Protein AF-A0A6V7JJV3-F1 (afdb_monomer)

Solvent-accessible surface area (backbone atoms only — not comparable to full-atom values): 15605 Å² total; per-residue (Å²): 125,69,69,78,66,56,83,72,64,84,68,74,56,81,55,92,73,53,69,72,36,48,54,50,21,50,53,49,33,50,30,58,77,71,70,52,91,78,89,87,87,74,68,88,92,65,47,62,68,57,30,50,50,38,20,50,52,52,45,50,54,51,50,53,50,52,52,49,53,51,48,52,53,53,47,53,52,45,55,51,51,48,56,48,53,66,71,68,61,84,79,60,62,70,61,50,49,52,54,46,50,55,46,50,52,55,41,47,59,46,51,55,49,52,50,52,54,50,52,50,52,52,52,52,52,55,53,49,53,52,51,50,54,51,51,53,51,54,52,53,52,51,51,53,36,63,73,67,71,51,78,80,78,74,88,70,86,92,81,82,88,88,79,99,82,75,90,72,98,76,71,90,79,74,60,71,84,80,67,67,78,82,71,92,63,91,70,90,67,81,77,73,84,62,82,73,80,77,71,91,80,86,85,89,86,72,98,45,66,68,59,52,53,51,49,52,56,47,42,62,63,34,82,50,45,89,80,56,86,87,78,86,89,77,45,61,91,79,71,47,91,64,87,130

Radius of gyration: 25.4 Å; Cα contacts (8 Å, |Δi|>4): 97; chains: 1; bounding box: 59×57×72 Å

InterPro domains:
  IPR006554 Helicase-like, DEXD box c2 type [SM00488] (9-243)
  IPR010614 RAD3-like helicase, DEAD [PF06733] (205-243)
  IPR014013 Helicase superfamily 1/2, ATP-binding domain, DinG/Rad3-type [PS51193] (7-244)
  IPR027417 P-loop containing nucleoside triphosphate hydrolase [G3DSA:3.40.50.300] (15-97)
  IPR027417 P-loop containing nucleoside triphosphate hydrolase [G3DSA:3.40.50.300] (191-244)
  IPR027417 P-loop containing nucleoside triphosphate hydrolase [SSF52540] (10-63)
  IPR045028 Helicase superfamily 1/2, DinG/Rad3-like [PTHR11472] (7-243)

Nearest PDB structures (foldseek):
  6w6e-assembly1_A  TM=5.221E-01  e=5.573E+00  Mycobacterium tuberculosis

Structure (mmCIF, N/CA/C/O backbone):
data_AF-A0A6V7JJV3-F1
#
_entry.id   AF-A0A6V7JJV3-F1
#
loop_
_atom_site.group_PDB
_atom_site.id
_atom_site.type_symbol
_atom_site.label_atom_id
_atom_site.label_alt_id
_atom_site.label_comp_id
_atom_site.label_asym_id
_atom_site.label_entity_id
_atom_site.label_seq_id
_atom_site.pdbx_PDB_ins_code
_atom_site.Cartn_x
_atom_site.Cartn_y
_atom_site.Cartn_z
_atom_site.occupancy
_atom_site.B_iso_or_equiv
_atom_site.auth_seq_id
_atom_site.auth_comp_id
_atom_site.auth_asym_id
_atom_site.auth_atom_id
_atom_site.pdbx_PDB_model_num
ATOM 1 N N . ASN A 1 1 ? 11.829 15.935 16.646 1.00 36.06 1 ASN A N 1
ATOM 2 C CA . ASN A 1 1 ? 12.957 15.373 15.872 1.00 36.06 1 ASN A CA 1
ATOM 3 C C . ASN A 1 1 ? 12.432 14.402 14.823 1.00 36.06 1 ASN A C 1
ATOM 5 O O . ASN A 1 1 ? 12.411 13.206 15.064 1.00 36.06 1 ASN A O 1
ATOM 9 N N . LEU A 1 2 ? 11.943 14.923 13.692 1.00 37.44 2 LEU A N 1
ATOM 10 C CA . LEU A 1 2 ? 11.516 14.112 12.539 1.00 37.44 2 LEU A CA 1
ATOM 11 C C . LEU A 1 2 ? 12.733 13.625 11.732 1.00 37.44 2 LEU A C 1
ATOM 13 O O . LEU A 1 2 ? 12.766 12.464 11.348 1.00 37.44 2 LEU A O 1
ATOM 17 N N . ASN A 1 3 ? 13.783 14.449 11.626 1.00 40.56 3 ASN A N 1
ATOM 18 C CA . ASN A 1 3 ? 15.014 14.122 10.892 1.00 40.56 3 ASN A CA 1
ATOM 19 C C . ASN A 1 3 ? 15.724 12.851 11.399 1.00 40.56 3 ASN A C 1
ATOM 21 O O . ASN A 1 3 ? 16.209 12.067 10.595 1.00 40.56 3 ASN A O 1
ATOM 25 N N . GLY A 1 4 ? 15.715 12.585 12.711 1.00 41.00 4 GLY A N 1
ATOM 26 C CA . GLY A 1 4 ? 16.360 11.391 13.283 1.00 41.00 4 GLY A CA 1
ATOM 27 C C . GLY A 1 4 ? 15.612 10.069 13.053 1.00 41.00 4 GLY A C 1
ATOM 28 O O . GLY A 1 4 ? 16.206 9.012 13.206 1.00 41.00 4 GLY A O 1
ATOM 29 N N . LYS A 1 5 ? 14.324 10.101 12.673 1.00 49.00 5 LYS A N 1
ATOM 30 C CA . LYS A 1 5 ? 13.571 8.902 12.244 1.00 49.00 5 LYS A CA 1
ATOM 31 C C . LYS A 1 5 ? 13.722 8.615 10.743 1.00 49.00 5 LYS A C 1
ATOM 33 O O . LYS A 1 5 ? 13.254 7.581 10.280 1.00 49.00 5 LYS A O 1
ATOM 38 N N . MET A 1 6 ? 14.307 9.544 9.986 1.00 51.88 6 MET A N 1
ATOM 39 C CA . MET A 1 6 ? 14.348 9.508 8.522 1.00 51.88 6 MET A CA 1
ATOM 40 C C . MET A 1 6 ? 15.658 8.950 7.965 1.00 51.88 6 MET A C 1
ATOM 42 O O . MET A 1 6 ? 15.632 8.338 6.902 1.00 51.88 6 MET A O 1
ATOM 46 N N . GLU A 1 7 ? 16.777 9.125 8.675 1.00 51.56 7 GLU A N 1
ATOM 47 C CA . GLU A 1 7 ? 18.085 8.576 8.273 1.00 51.56 7 GLU A CA 1
ATOM 48 C C . GLU A 1 7 ? 18.144 7.039 8.337 1.00 51.56 7 GLU A C 1
ATOM 50 O O . GLU A 1 7 ? 19.006 6.437 7.702 1.00 51.56 7 GLU A O 1
ATOM 55 N N . ASP A 1 8 ? 17.193 6.407 9.033 1.00 60.53 8 ASP A N 1
ATOM 56 C CA . ASP A 1 8 ? 17.147 4.956 9.261 1.00 60.53 8 ASP A CA 1
ATOM 57 C C . ASP A 1 8 ? 15.872 4.305 8.687 1.00 60.53 8 ASP A C 1
ATOM 59 O O . ASP A 1 8 ? 15.393 3.279 9.171 1.00 60.53 8 ASP A O 1
ATOM 63 N N . MET A 1 9 ? 15.262 4.920 7.662 1.00 72.56 9 MET A N 1
ATOM 64 C CA . MET A 1 9 ? 14.173 4.264 6.936 1.00 72.56 9 MET A CA 1
ATOM 65 C C . MET A 1 9 ? 14.714 3.078 6.141 1.00 72.56 9 MET A C 1
ATOM 67 O O . MET A 1 9 ? 15.436 3.241 5.155 1.00 72.56 9 MET A O 1
ATOM 71 N N . ASP A 1 10 ? 14.322 1.879 6.564 1.00 86.56 10 ASP A N 1
ATOM 72 C CA . ASP A 1 10 ? 14.641 0.660 5.840 1.00 86.56 10 ASP A CA 1
ATOM 73 C C . ASP A 1 10 ? 13.719 0.497 4.626 1.00 86.56 10 ASP A C 1
ATOM 75 O O . ASP A 1 10 ? 12.486 0.438 4.729 1.00 86.56 10 ASP A O 1
ATOM 79 N N . PHE A 1 11 ? 14.343 0.422 3.456 1.00 91.12 11 PHE A N 1
ATOM 80 C CA . PHE A 1 11 ? 13.684 0.131 2.196 1.00 91.12 11 PHE A CA 1
ATOM 81 C C . PHE A 1 11 ? 14.084 -1.281 1.782 1.00 91.12 11 PHE A C 1
ATOM 83 O O . PHE A 1 11 ? 15.205 -1.461 1.298 1.00 91.12 11 PHE A O 1
ATOM 90 N N . PRO A 1 12 ? 13.178 -2.274 1.898 1.00 92.19 12 PRO A N 1
ATOM 91 C CA . PRO A 1 12 ? 13.383 -3.575 1.287 1.00 92.19 12 PRO A CA 1
ATOM 92 C C . PRO A 1 12 ? 13.813 -3.412 -0.169 1.00 92.19 12 PRO A C 1
ATOM 94 O O . PRO A 1 12 ? 13.085 -2.844 -0.987 1.00 92.19 12 PRO A O 1
ATOM 97 N N . PHE A 1 13 ? 15.009 -3.899 -0.476 1.00 92.50 13 PHE A N 1
ATOM 98 C CA . PHE A 1 13 ? 15.649 -3.756 -1.776 1.00 92.50 13 PHE A CA 1
ATOM 99 C C . PHE A 1 13 ? 16.234 -5.113 -2.199 1.00 92.50 13 PHE A C 1
ATOM 101 O O . PHE A 1 13 ? 16.647 -5.879 -1.327 1.00 92.50 13 PHE A O 1
ATOM 108 N N . PRO A 1 14 ? 16.283 -5.461 -3.502 1.00 90.56 14 PRO A N 1
ATOM 109 C CA . PRO A 1 14 ? 16.785 -6.773 -3.943 1.00 90.56 14 PRO A CA 1
ATOM 110 C C . PRO A 1 14 ? 18.247 -7.066 -3.572 1.00 90.56 14 PRO A C 1
ATOM 112 O O . PRO A 1 14 ? 18.678 -8.215 -3.589 1.00 90.56 14 PRO A O 1
ATOM 115 N N . PHE A 1 15 ? 19.022 -6.025 -3.286 1.00 88.88 15 PHE A N 1
ATOM 116 C CA . PHE A 1 15 ? 20.432 -6.065 -2.911 1.00 88.88 15 PHE A CA 1
ATOM 117 C C . PHE A 1 15 ? 20.736 -4.885 -1.976 1.00 88.88 15 PHE A C 1
ATOM 119 O O . PHE A 1 15 ? 19.893 -4.002 -1.842 1.00 88.88 15 PHE A O 1
ATOM 126 N N . PRO A 1 16 ? 21.909 -4.821 -1.324 1.00 89.81 16 PRO A N 1
ATOM 127 C CA . PRO A 1 16 ? 22.266 -3.666 -0.504 1.00 89.81 16 PRO A CA 1
ATOM 128 C C . PRO A 1 16 ? 22.226 -2.369 -1.335 1.00 89.81 16 PRO A C 1
ATOM 130 O O . PRO A 1 16 ? 23.005 -2.244 -2.284 1.00 89.81 16 PRO A O 1
ATOM 133 N N . PRO A 1 17 ? 21.322 -1.416 -1.034 1.00 91.69 17 PRO A N 1
ATOM 134 C CA . PRO A 1 17 ? 21.156 -0.231 -1.866 1.00 91.69 17 PRO A CA 1
ATOM 135 C C . PRO A 1 17 ? 22.316 0.745 -1.663 1.00 91.69 17 PRO A C 1
ATOM 137 O O . PRO A 1 17 ? 22.787 0.955 -0.539 1.00 91.69 17 PRO A O 1
ATOM 140 N N . TYR A 1 18 ? 22.746 1.383 -2.751 1.00 92.38 18 TYR A N 1
ATOM 141 C CA . TYR A 1 18 ? 23.737 2.458 -2.698 1.00 92.38 18 TYR A CA 1
ATOM 142 C C . TYR A 1 18 ? 23.181 3.676 -1.952 1.00 92.38 18 TYR A C 1
ATOM 144 O O . TYR A 1 18 ? 21.971 3.899 -1.926 1.00 92.38 18 TYR A O 1
ATOM 152 N N . THR A 1 19 ? 24.062 4.516 -1.408 1.00 91.44 19 THR A N 1
ATOM 153 C CA . THR A 1 19 ? 23.672 5.748 -0.698 1.00 91.44 19 THR A CA 1
ATOM 154 C C . THR A 1 19 ? 22.762 6.632 -1.547 1.00 91.44 19 THR A C 1
ATOM 156 O O . THR A 1 19 ? 21.659 6.942 -1.122 1.00 91.44 19 THR A O 1
ATOM 159 N N . ILE A 1 20 ? 23.131 6.882 -2.808 1.00 92.00 20 ILE A N 1
ATOM 160 C CA . ILE A 1 20 ? 22.307 7.671 -3.737 1.00 92.00 20 ILE A CA 1
ATOM 161 C C . ILE A 1 20 ? 20.905 7.081 -3.967 1.00 92.00 20 ILE A C 1
ATOM 163 O O . ILE A 1 20 ? 19.946 7.817 -4.183 1.00 92.00 20 ILE A O 1
ATOM 167 N N . GLN A 1 21 ? 20.762 5.752 -3.909 1.00 93.56 21 GLN A N 1
ATOM 168 C CA . GLN A 1 21 ? 19.463 5.091 -4.035 1.00 93.56 21 GLN A CA 1
ATOM 169 C C . GLN A 1 21 ? 18.638 5.267 -2.764 1.00 93.56 21 GLN A C 1
ATOM 171 O O . GLN A 1 21 ? 17.437 5.508 -2.867 1.00 93.56 21 GLN A O 1
ATOM 176 N N . LYS A 1 22 ? 19.266 5.168 -1.585 1.00 93.50 22 LYS A N 1
ATOM 177 C CA . LYS A 1 22 ? 18.613 5.450 -0.300 1.00 93.50 22 LYS A CA 1
ATOM 178 C C . LYS A 1 22 ? 18.133 6.896 -0.246 1.00 93.50 22 LYS A C 1
ATOM 180 O O . LYS A 1 22 ? 16.957 7.115 0.007 1.00 93.50 22 LYS A O 1
ATOM 185 N N . ASP A 1 23 ? 18.991 7.851 -0.595 1.00 93.00 23 ASP A N 1
ATOM 186 C CA . ASP A 1 23 ? 18.653 9.278 -0.614 1.00 93.00 23 ASP A CA 1
ATOM 187 C C . ASP A 1 23 ? 17.466 9.553 -1.546 1.00 93.00 23 ASP A C 1
ATOM 189 O O . ASP A 1 23 ? 16.508 10.229 -1.170 1.00 93.00 23 ASP A O 1
ATOM 193 N N . PHE A 1 24 ? 17.485 8.956 -2.744 1.00 94.75 24 PHE A N 1
ATOM 194 C CA . PHE A 1 24 ? 16.383 9.052 -3.698 1.00 94.75 24 PHE A CA 1
ATOM 195 C C . PHE A 1 24 ? 15.080 8.471 -3.132 1.00 94.75 24 PHE A C 1
ATOM 197 O O . PHE A 1 24 ? 14.031 9.107 -3.228 1.00 94.75 24 PHE A O 1
ATOM 204 N N . MET A 1 25 ? 15.126 7.265 -2.554 1.00 95.69 25 MET A N 1
ATOM 205 C CA . MET A 1 25 ? 13.949 6.599 -1.984 1.00 95.69 25 MET A CA 1
ATOM 206 C C . MET A 1 25 ? 13.373 7.375 -0.801 1.00 95.69 25 MET A C 1
ATOM 208 O O . MET A 1 25 ? 12.159 7.556 -0.738 1.00 95.69 25 MET A O 1
ATOM 212 N N . THR A 1 26 ? 14.225 7.885 0.087 1.00 95.25 26 THR A N 1
ATOM 213 C CA . THR A 1 26 ? 13.827 8.711 1.229 1.00 95.25 26 THR A CA 1
ATOM 214 C C . THR A 1 26 ? 13.171 10.008 0.767 1.00 95.25 26 THR A C 1
ATOM 216 O O . THR A 1 26 ? 12.075 10.332 1.223 1.00 95.25 26 THR A O 1
ATOM 219 N N . ALA A 1 27 ? 13.77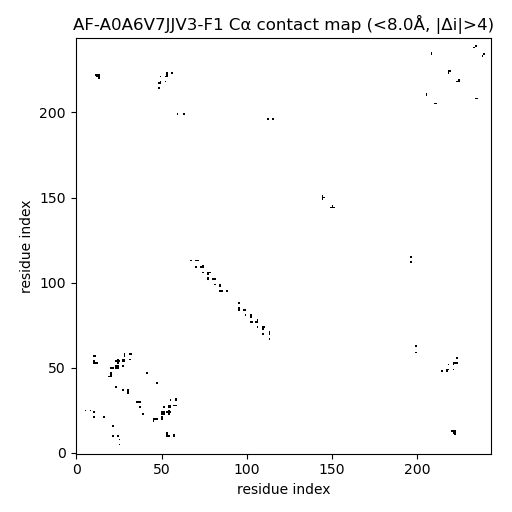8 10.721 -0.186 1.00 95.19 27 ALA A N 1
ATOM 220 C CA . ALA A 1 27 ? 13.209 11.954 -0.728 1.00 95.19 27 ALA A CA 1
ATOM 221 C C . ALA A 1 27 ? 11.869 11.707 -1.446 1.00 95.19 27 ALA A C 1
ATOM 223 O O . ALA A 1 27 ? 10.925 12.485 -1.296 1.00 95.19 27 ALA A O 1
ATOM 224 N N . LEU A 1 28 ? 11.758 10.603 -2.195 1.00 96.38 28 LEU A N 1
ATOM 225 C CA . LEU A 1 28 ? 10.511 10.192 -2.838 1.00 96.38 28 LEU A CA 1
ATOM 226 C C . LEU A 1 28 ? 9.422 9.883 -1.807 1.00 96.38 28 LEU A C 1
ATOM 228 O O . LEU A 1 28 ? 8.316 10.406 -1.918 1.00 96.38 28 LEU A O 1
ATOM 232 N N . TYR A 1 29 ? 9.740 9.069 -0.799 1.00 96.50 29 TYR A N 1
ATOM 233 C CA . TYR A 1 29 ? 8.815 8.709 0.273 1.00 96.50 29 TYR A CA 1
ATOM 234 C C . TYR A 1 29 ? 8.277 9.967 0.969 1.00 96.50 29 TYR A C 1
ATOM 236 O O . TYR A 1 29 ? 7.069 10.111 1.133 1.00 96.50 29 TYR A O 1
ATOM 244 N N . GLN A 1 30 ? 9.158 10.901 1.334 1.00 95.31 30 GLN A N 1
ATOM 245 C CA . GLN A 1 30 ? 8.783 12.161 1.985 1.00 95.31 30 GLN A CA 1
ATOM 246 C C . GLN A 1 30 ? 7.852 13.003 1.121 1.00 95.31 30 GLN A C 1
ATOM 248 O O . GLN A 1 30 ? 6.831 13.493 1.594 1.00 95.31 30 GLN A O 1
ATOM 253 N N . CYS A 1 31 ? 8.186 13.145 -0.160 1.00 96.88 31 CYS A N 1
ATOM 254 C CA . CYS A 1 31 ? 7.374 13.903 -1.098 1.00 96.88 31 CYS A CA 1
ATOM 255 C C . CYS A 1 31 ? 5.943 13.347 -1.191 1.00 96.88 31 CYS A C 1
ATOM 257 O O . CYS A 1 31 ? 4.983 14.122 -1.194 1.00 96.88 31 CYS A O 1
ATOM 259 N N . LEU A 1 32 ? 5.801 12.017 -1.209 1.00 95.81 32 LEU A N 1
ATOM 260 C CA . LEU A 1 32 ? 4.506 11.337 -1.211 1.00 95.81 32 LEU A CA 1
ATOM 261 C C . LEU A 1 32 ? 3.752 11.526 0.114 1.00 95.81 32 LEU A C 1
ATOM 263 O O . LEU A 1 32 ? 2.566 11.856 0.097 1.00 95.81 32 LEU A O 1
ATOM 267 N N . ASP A 1 33 ? 4.436 11.370 1.249 1.00 95.00 33 ASP A N 1
ATOM 268 C CA . ASP A 1 33 ? 3.847 11.497 2.590 1.00 95.00 33 ASP A CA 1
ATOM 269 C C . ASP A 1 33 ? 3.319 12.914 2.850 1.00 95.00 33 ASP A C 1
ATOM 271 O O . ASP A 1 33 ? 2.215 13.103 3.361 1.00 95.00 33 ASP A O 1
ATOM 275 N N . GLU A 1 34 ? 4.059 13.919 2.386 1.00 95.88 34 GLU A N 1
ATOM 276 C CA . GLU A 1 34 ? 3.684 15.330 2.468 1.00 95.88 34 GLU A CA 1
ATOM 277 C C . GLU A 1 34 ? 2.696 15.767 1.374 1.00 95.88 34 GLU A C 1
ATOM 279 O O . GLU A 1 34 ? 2.284 16.928 1.349 1.00 95.88 34 GLU A O 1
ATOM 284 N N . ARG A 1 35 ? 2.305 14.860 0.467 1.00 95.06 35 ARG A N 1
ATOM 285 C CA . ARG A 1 35 ? 1.398 15.120 -0.667 1.00 95.06 35 ARG A CA 1
ATOM 286 C C . ARG A 1 35 ? 1.871 16.267 -1.570 1.00 95.06 35 ARG A C 1
ATOM 288 O O . ARG A 1 35 ? 1.070 17.087 -2.022 1.00 95.06 35 ARG A O 1
ATOM 295 N N . LYS A 1 36 ? 3.177 16.337 -1.831 1.00 95.31 36 LYS A N 1
ATOM 296 C CA . LYS A 1 36 ? 3.809 17.373 -2.662 1.00 95.31 36 LYS A CA 1
ATOM 297 C C . LYS A 1 36 ? 4.047 16.895 -4.095 1.00 95.31 36 LYS A C 1
ATOM 299 O O . LYS A 1 36 ? 4.022 15.705 -4.395 1.00 95.31 36 LYS A O 1
ATOM 304 N N . LEU A 1 37 ? 4.321 17.851 -4.983 1.00 96.12 37 LEU A N 1
ATOM 305 C CA . LEU A 1 37 ? 4.872 17.573 -6.308 1.00 96.12 37 LEU A CA 1
ATOM 306 C C . LEU A 1 37 ? 6.399 17.483 -6.211 1.00 96.12 37 LEU A C 1
ATOM 308 O O . LEU A 1 37 ? 7.039 18.420 -5.736 1.00 96.12 37 LEU A O 1
ATOM 312 N N . GLY A 1 38 ? 6.974 16.379 -6.686 1.00 94.81 38 GLY A N 1
ATOM 313 C CA . GLY A 1 38 ? 8.418 16.155 -6.690 1.00 94.81 38 GLY A CA 1
ATOM 314 C C . GLY A 1 38 ? 8.971 15.990 -8.101 1.00 94.81 38 GLY A C 1
ATOM 315 O O . GLY A 1 38 ? 8.416 15.249 -8.913 1.00 94.81 38 GLY A O 1
ATOM 316 N N . ILE A 1 39 ? 10.086 16.663 -8.385 1.00 96.06 39 ILE A N 1
ATOM 317 C CA . ILE A 1 39 ? 10.864 16.488 -9.615 1.00 96.06 39 ILE A CA 1
ATOM 318 C C . ILE A 1 39 ? 12.189 15.845 -9.220 1.00 96.06 39 ILE A C 1
ATOM 320 O O . ILE A 1 39 ? 12.977 16.445 -8.495 1.00 96.06 39 ILE A O 1
ATOM 324 N N . PHE A 1 40 ? 12.419 14.620 -9.692 1.00 94.00 40 PHE A N 1
ATOM 325 C CA . PHE A 1 40 ? 13.575 13.820 -9.297 1.00 94.00 40 PHE A CA 1
ATOM 326 C C . PHE A 1 40 ? 14.503 13.546 -10.481 1.00 94.00 40 PHE A C 1
ATOM 328 O O . PHE A 1 40 ? 14.125 12.892 -11.465 1.00 94.00 40 PHE A O 1
ATOM 335 N N . GLU A 1 41 ? 15.747 13.995 -10.346 1.00 92.31 41 GLU A N 1
ATOM 336 C CA . GLU A 1 41 ? 16.842 13.684 -11.256 1.00 92.31 41 GLU A CA 1
ATOM 337 C C . GLU A 1 41 ? 17.768 12.634 -10.634 1.00 92.31 41 GLU A C 1
ATOM 339 O O . GLU A 1 41 ? 18.033 12.640 -9.435 1.00 92.31 41 GLU A O 1
ATOM 344 N N . SER A 1 42 ? 18.253 11.707 -11.456 1.00 90.06 42 SER A N 1
ATOM 345 C CA . SER A 1 42 ? 19.257 10.723 -11.055 1.00 90.06 42 SER A CA 1
ATOM 346 C C . SER A 1 42 ? 20.148 10.406 -12.259 1.00 90.06 42 SER A C 1
ATOM 348 O O . SER A 1 42 ? 19.593 10.187 -13.346 1.00 90.06 42 SER A O 1
ATOM 350 N N . PRO A 1 43 ? 21.478 10.297 -12.098 1.00 91.00 43 PRO A N 1
ATOM 351 C CA . PRO A 1 43 ? 22.370 9.905 -13.184 1.00 91.00 43 PRO A CA 1
ATOM 352 C C . PRO A 1 43 ? 21.976 8.558 -13.801 1.00 91.00 43 PRO A C 1
ATOM 354 O O . PRO A 1 43 ? 21.455 7.664 -13.123 1.00 91.00 43 PRO A O 1
ATOM 357 N N . THR A 1 44 ? 22.237 8.383 -15.094 1.00 86.25 44 THR A N 1
ATOM 358 C CA . THR A 1 44 ? 21.975 7.114 -15.785 1.00 86.25 44 THR A CA 1
ATOM 359 C C . THR A 1 44 ? 22.781 5.974 -15.164 1.00 86.25 44 THR A C 1
ATOM 361 O O . THR A 1 44 ? 23.932 6.160 -14.787 1.00 86.25 44 THR A O 1
ATOM 364 N N . GLY A 1 45 ? 22.184 4.783 -15.070 1.00 82.06 45 GLY A N 1
ATOM 365 C CA . GLY A 1 45 ? 22.850 3.595 -14.518 1.00 82.06 45 GLY A CA 1
ATOM 366 C C . GLY A 1 45 ? 22.786 3.457 -12.991 1.00 82.06 45 GLY A C 1
ATOM 367 O O . GLY A 1 45 ? 23.188 2.428 -12.467 1.00 82.06 45 GLY A O 1
ATOM 368 N N . THR A 1 46 ? 22.206 4.420 -12.268 1.00 84.06 46 THR A N 1
ATOM 369 C CA . THR A 1 46 ? 22.085 4.379 -10.791 1.00 84.06 46 THR A CA 1
ATOM 370 C C . THR A 1 46 ? 20.891 3.564 -10.275 1.00 84.06 46 THR A C 1
ATOM 372 O O . THR A 1 46 ? 20.602 3.554 -9.081 1.00 84.06 46 THR A O 1
ATOM 375 N N . GLY A 1 47 ? 20.175 2.856 -11.154 1.00 87.56 47 GLY A N 1
ATOM 376 C CA . GLY A 1 47 ? 19.012 2.055 -10.761 1.00 87.56 47 GLY A CA 1
ATOM 377 C C . GLY A 1 47 ? 17.742 2.868 -10.482 1.00 87.56 47 GLY A C 1
ATOM 378 O O . GLY A 1 47 ? 16.892 2.396 -9.733 1.00 87.56 47 GLY A O 1
ATOM 379 N N . LYS A 1 48 ? 17.581 4.045 -11.115 1.00 91.88 48 LYS A N 1
ATOM 380 C CA . LYS A 1 48 ? 16.404 4.937 -10.997 1.00 91.88 48 LYS A CA 1
ATOM 381 C C . LYS A 1 48 ? 15.075 4.185 -10.905 1.00 91.88 48 LYS A C 1
ATOM 383 O O . LYS A 1 48 ? 14.282 4.438 -10.008 1.00 91.88 48 LYS A O 1
ATOM 388 N N . THR A 1 49 ? 14.834 3.257 -11.831 1.00 93.44 49 THR A N 1
ATOM 389 C CA . THR A 1 49 ? 13.590 2.480 -11.890 1.00 93.44 49 THR A CA 1
ATOM 390 C C . THR A 1 49 ? 13.353 1.671 -10.619 1.00 93.44 49 THR A C 1
ATOM 392 O O . THR A 1 49 ? 12.276 1.761 -10.037 1.00 93.44 49 THR A O 1
ATOM 395 N N . MET A 1 50 ? 14.358 0.922 -10.160 1.00 94.38 50 MET A N 1
ATOM 396 C CA . MET A 1 50 ? 14.243 0.102 -8.955 1.00 94.38 50 MET A CA 1
ATOM 397 C C . MET A 1 50 ? 14.080 0.971 -7.701 1.00 94.38 50 MET A C 1
ATOM 399 O O . MET A 1 50 ? 13.265 0.646 -6.842 1.00 94.38 50 MET A O 1
ATOM 403 N N . SER A 1 51 ? 14.777 2.109 -7.622 1.00 95.31 51 SER A N 1
ATOM 404 C CA . SER A 1 51 ? 14.601 3.082 -6.535 1.00 95.31 51 SER A CA 1
ATOM 405 C C . SER A 1 51 ? 13.196 3.687 -6.516 1.00 95.31 51 SER A C 1
ATOM 407 O O . SER A 1 51 ? 12.594 3.775 -5.451 1.00 95.31 51 SER A O 1
ATOM 409 N N . ILE A 1 52 ? 12.629 4.043 -7.674 1.00 94.88 52 ILE A N 1
ATOM 410 C CA . ILE A 1 52 ? 11.235 4.508 -7.761 1.00 94.88 52 ILE A CA 1
ATOM 411 C C . ILE A 1 52 ? 10.281 3.420 -7.267 1.00 94.88 52 ILE A C 1
ATOM 413 O O . ILE A 1 52 ? 9.416 3.711 -6.447 1.00 94.88 52 ILE A O 1
ATOM 417 N N . ILE A 1 53 ? 10.445 2.176 -7.733 1.00 95.56 53 ILE A N 1
ATOM 418 C CA . ILE A 1 53 ? 9.597 1.046 -7.329 1.00 95.56 53 ILE A CA 1
ATOM 419 C C . ILE A 1 53 ? 9.666 0.844 -5.816 1.00 95.56 53 ILE A C 1
ATOM 421 O O . ILE A 1 53 ? 8.634 0.855 -5.153 1.00 95.56 53 ILE A O 1
ATOM 425 N N . CYS A 1 54 ? 10.865 0.687 -5.259 1.00 95.75 54 CYS A N 1
ATOM 426 C CA . CYS A 1 54 ? 11.023 0.367 -3.844 1.00 95.75 54 CYS A CA 1
ATOM 427 C C . CYS A 1 54 ? 10.573 1.524 -2.943 1.00 95.75 54 CYS A C 1
ATOM 429 O O . CYS A 1 54 ? 9.865 1.285 -1.969 1.00 95.75 54 CYS A O 1
ATOM 431 N N . GLY A 1 55 ? 10.911 2.771 -3.291 1.00 95.56 55 GLY A N 1
ATOM 432 C CA . GLY A 1 55 ? 10.494 3.949 -2.527 1.00 95.56 55 GLY A CA 1
ATOM 433 C C . GLY A 1 55 ? 8.979 4.167 -2.559 1.00 95.56 55 GLY A C 1
ATOM 434 O O . GLY A 1 55 ? 8.354 4.321 -1.510 1.00 95.56 55 GLY A O 1
ATOM 435 N N . ALA A 1 56 ? 8.368 4.116 -3.748 1.00 96.19 56 ALA A N 1
ATOM 436 C CA . ALA A 1 56 ? 6.928 4.312 -3.898 1.00 96.19 56 ALA A CA 1
ATOM 437 C C . ALA A 1 56 ? 6.128 3.175 -3.249 1.00 96.19 56 ALA A C 1
ATOM 439 O O . ALA A 1 56 ? 5.189 3.437 -2.502 1.00 96.19 56 ALA A O 1
ATOM 440 N N . LEU A 1 57 ? 6.493 1.912 -3.491 1.00 95.88 57 LEU A N 1
ATOM 441 C CA . LEU A 1 57 ? 5.739 0.780 -2.950 1.00 95.88 57 LEU A CA 1
ATOM 442 C C . LEU A 1 57 ? 5.899 0.629 -1.440 1.00 95.88 57 LEU A C 1
ATOM 444 O O . LEU A 1 57 ? 4.927 0.265 -0.781 1.00 95.88 57 LEU A O 1
ATOM 448 N N . LYS A 1 58 ? 7.065 0.969 -0.875 1.00 95.69 58 LYS A N 1
ATOM 449 C CA . LYS A 1 58 ? 7.213 1.080 0.581 1.00 95.69 58 LYS A CA 1
ATOM 450 C C . LYS A 1 58 ? 6.212 2.080 1.148 1.00 95.69 58 LYS A C 1
ATOM 452 O O . LYS A 1 58 ? 5.478 1.738 2.069 1.00 95.69 58 LYS A O 1
ATOM 457 N N . TRP A 1 59 ? 6.146 3.277 0.559 1.00 96.44 59 TRP A N 1
ATOM 458 C CA . TRP A 1 59 ? 5.191 4.299 0.977 1.00 96.44 59 TRP A CA 1
ATOM 459 C C . TRP A 1 59 ? 3.744 3.827 0.851 1.00 96.44 59 TRP A C 1
ATOM 461 O O . TRP A 1 59 ? 2.970 4.017 1.782 1.00 96.44 59 TRP A O 1
ATOM 471 N N . LEU A 1 60 ? 3.378 3.172 -0.254 1.00 95.19 60 LEU A N 1
ATOM 472 C CA . LEU A 1 60 ? 2.013 2.681 -0.455 1.00 95.19 60 LEU A CA 1
ATOM 473 C C . LEU A 1 60 ? 1.596 1.700 0.639 1.00 95.19 60 LEU A C 1
ATOM 475 O O . LEU A 1 60 ? 0.535 1.872 1.227 1.00 95.19 60 LEU A O 1
ATOM 479 N N . LEU A 1 61 ? 2.436 0.705 0.930 1.00 93.44 61 LEU A N 1
ATOM 480 C CA . LEU A 1 61 ? 2.133 -0.305 1.943 1.00 93.44 61 LEU A CA 1
ATOM 481 C C . LEU A 1 61 ? 2.059 0.302 3.348 1.00 93.44 61 LEU A C 1
ATOM 483 O O . LEU A 1 61 ? 1.152 -0.023 4.112 1.00 93.44 61 LEU A O 1
ATOM 487 N N . ASP A 1 62 ? 2.973 1.217 3.675 1.00 94.62 62 ASP A N 1
ATOM 488 C CA . ASP A 1 62 ? 2.937 1.937 4.948 1.00 94.62 62 ASP A CA 1
ATOM 489 C C . ASP A 1 62 ? 1.684 2.804 5.067 1.00 94.62 62 ASP A C 1
ATOM 491 O O . ASP A 1 62 ? 1.065 2.873 6.128 1.00 94.62 62 ASP A O 1
ATOM 495 N N . HIS A 1 63 ? 1.308 3.482 3.983 1.00 93.75 63 HIS A N 1
ATOM 496 C CA . HIS A 1 63 ? 0.137 4.340 3.939 1.00 93.75 63 HIS A CA 1
ATOM 497 C C . HIS A 1 63 ? -1.159 3.531 4.076 1.00 93.75 63 HIS A C 1
ATOM 499 O O . HIS A 1 63 ? -2.045 3.936 4.828 1.00 93.75 63 HIS A O 1
ATOM 505 N N . GLU A 1 64 ? -1.252 2.369 3.426 1.00 91.88 64 GLU A N 1
ATOM 506 C CA . GLU A 1 64 ? -2.373 1.439 3.582 1.00 91.88 64 GLU A CA 1
ATOM 507 C C . GLU A 1 64 ? -2.471 0.904 5.021 1.00 91.88 64 GLU A C 1
ATOM 509 O O . GLU A 1 64 ? -3.560 0.939 5.598 1.00 91.88 64 GLU A O 1
ATOM 514 N N . SER A 1 65 ? -1.350 0.493 5.634 1.00 92.56 65 SER A N 1
ATOM 515 C CA . SER A 1 65 ? -1.325 0.031 7.035 1.00 92.56 65 SER A CA 1
ATOM 516 C C . SER A 1 65 ? -1.786 1.126 7.994 1.00 92.56 65 SER A C 1
ATOM 518 O O . SER A 1 65 ? -2.742 0.935 8.741 1.00 92.56 65 SER A O 1
ATOM 520 N N . LYS A 1 66 ? -1.189 2.321 7.902 1.00 92.69 66 LYS A N 1
ATOM 521 C CA . LYS A 1 66 ? -1.553 3.474 8.742 1.00 92.69 66 LYS A CA 1
ATOM 522 C C . LYS A 1 66 ? -3.009 3.882 8.556 1.00 92.69 66 LYS A C 1
ATOM 524 O O . LYS A 1 66 ? -3.678 4.238 9.524 1.00 92.69 66 LYS A O 1
ATOM 529 N N . SER A 1 67 ? -3.512 3.852 7.321 1.00 92.06 67 SER A N 1
ATOM 530 C CA . SER A 1 67 ? -4.913 4.170 7.041 1.00 92.06 67 SER A CA 1
ATOM 531 C C . SER A 1 67 ? -5.849 3.164 7.705 1.00 92.06 67 SER A C 1
ATOM 533 O O . SER A 1 67 ? -6.871 3.574 8.250 1.00 92.06 67 SER A O 1
ATOM 535 N N . LYS A 1 68 ? -5.513 1.869 7.676 1.00 92.19 68 LYS A N 1
ATOM 536 C CA . LYS A 1 68 ? -6.283 0.825 8.357 1.00 92.19 68 LYS A CA 1
ATOM 537 C C . LYS A 1 68 ? -6.255 1.016 9.876 1.00 92.19 68 LYS A C 1
ATOM 539 O O . LYS A 1 68 ? -7.317 1.096 10.482 1.00 92.19 68 LYS A O 1
ATOM 544 N N . GLU A 1 69 ? -5.074 1.190 10.462 1.00 95.06 69 GLU A N 1
ATOM 545 C CA . GLU A 1 69 ? -4.898 1.431 11.904 1.00 95.06 69 GLU A CA 1
ATOM 546 C C . GLU A 1 69 ? -5.670 2.674 12.377 1.00 95.06 69 GLU A C 1
ATOM 548 O O . GLU A 1 69 ? -6.305 2.664 13.427 1.00 95.06 69 GLU A O 1
ATOM 553 N N . THR A 1 70 ? -5.682 3.743 11.574 1.00 94.62 70 THR A N 1
ATOM 554 C CA . THR A 1 70 ? -6.442 4.967 11.879 1.00 94.62 70 THR A CA 1
ATOM 555 C C . THR A 1 70 ? -7.952 4.712 11.891 1.00 94.62 70 THR A C 1
ATOM 557 O O . THR A 1 70 ? -8.660 5.245 12.746 1.00 94.62 70 THR A O 1
ATOM 560 N N . LEU A 1 71 ? -8.461 3.901 10.956 1.00 94.06 71 LEU A N 1
ATOM 561 C CA . LEU A 1 71 ? -9.875 3.519 10.920 1.00 94.06 71 LEU A CA 1
ATOM 562 C C . LEU A 1 71 ? -10.251 2.650 12.126 1.00 94.06 71 LEU A C 1
ATOM 564 O O . LEU A 1 71 ? -11.290 2.891 12.731 1.00 94.06 71 LEU A O 1
ATOM 568 N N . GLU A 1 72 ? -9.404 1.691 12.501 1.00 95.06 72 GLU A N 1
ATOM 569 C CA . GLU A 1 72 ? -9.601 0.843 13.686 1.00 95.06 72 GLU A CA 1
ATOM 570 C C . GLU A 1 72 ? -9.585 1.667 14.982 1.00 95.06 72 GLU A C 1
ATOM 572 O O . GLU A 1 72 ? -10.475 1.522 15.819 1.00 95.06 72 GLU A O 1
ATOM 577 N N . ALA A 1 73 ? -8.640 2.600 15.123 1.00 96.75 73 ALA A N 1
ATOM 578 C CA . ALA A 1 73 ? -8.582 3.501 16.271 1.00 96.75 73 ALA A CA 1
ATOM 579 C C . ALA A 1 73 ? -9.830 4.392 16.365 1.00 96.75 73 ALA A C 1
ATOM 581 O O . ALA A 1 73 ? -10.401 4.558 17.443 1.00 96.75 73 ALA A O 1
ATOM 582 N N . ARG A 1 74 ? -10.297 4.932 15.232 1.00 95.75 74 ARG A N 1
ATOM 583 C CA . ARG A 1 74 ? -11.521 5.739 15.193 1.00 95.75 74 ARG A CA 1
ATOM 584 C C . ARG A 1 74 ? -12.768 4.904 15.488 1.00 95.75 74 ARG A C 1
ATOM 586 O O . ARG A 1 74 ? -13.688 5.411 16.123 1.00 95.75 74 ARG A O 1
ATOM 593 N N . LEU A 1 75 ? -12.812 3.645 15.052 1.00 95.88 75 LEU A N 1
ATOM 594 C CA . LEU A 1 75 ? -13.890 2.721 15.400 1.00 95.88 75 LEU A CA 1
ATOM 595 C C . LEU A 1 75 ? -13.959 2.521 16.917 1.00 95.88 75 LEU A C 1
ATOM 597 O O . LEU A 1 75 ? -15.032 2.685 17.493 1.00 95.88 75 LEU A O 1
ATOM 601 N N . GLN A 1 76 ? -12.817 2.251 17.553 1.00 96.62 76 GLN A N 1
ATOM 602 C CA . GLN A 1 76 ? -12.729 2.091 19.004 1.00 96.62 76 GLN A CA 1
ATOM 603 C C . GLN A 1 76 ? -13.197 3.354 19.746 1.00 96.62 76 GLN A C 1
ATOM 605 O O . GLN A 1 76 ? -13.994 3.264 20.676 1.00 96.62 76 GLN A O 1
ATOM 610 N N . GLU A 1 77 ? -12.777 4.538 19.290 1.00 96.75 77 GLU A N 1
ATOM 611 C CA . GLU A 1 77 ? -13.214 5.820 19.860 1.00 96.75 77 GLU A CA 1
ATOM 612 C C . GLU A 1 77 ? -14.743 5.990 19.803 1.00 96.75 77 GLU A C 1
ATOM 614 O O . GLU A 1 77 ? -15.364 6.424 20.772 1.00 96.75 77 GLU A O 1
ATOM 619 N N . LEU A 1 78 ? -15.381 5.632 18.682 1.00 95.19 78 LEU A N 1
ATOM 620 C CA . LEU A 1 78 ? -16.839 5.716 18.547 1.00 95.19 78 LEU A CA 1
ATOM 621 C C . LEU A 1 78 ? -17.568 4.713 19.449 1.00 95.19 78 LEU A C 1
ATOM 623 O O . LEU A 1 78 ? -18.635 5.028 19.972 1.00 95.19 78 LEU A O 1
ATOM 627 N N . GLU A 1 79 ? -17.005 3.524 19.653 1.00 95.06 79 GLU A N 1
ATOM 628 C CA . GLU A 1 79 ? -17.560 2.539 20.583 1.00 95.06 79 GLU A CA 1
ATOM 629 C C . GLU A 1 79 ? -17.502 3.008 22.031 1.00 95.06 79 GLU A C 1
ATOM 631 O O . GLU A 1 79 ? -18.454 2.803 22.784 1.00 95.06 79 GLU A O 1
ATOM 636 N N . ASP A 1 80 ? -16.417 3.668 22.421 1.00 95.69 80 ASP A N 1
ATOM 637 C CA . ASP A 1 80 ? -16.295 4.219 23.765 1.00 95.69 80 ASP A CA 1
ATOM 638 C C . ASP A 1 80 ? -17.246 5.410 23.965 1.00 95.69 80 ASP A C 1
ATOM 640 O O . ASP A 1 80 ? -17.928 5.466 24.990 1.00 95.69 80 ASP A O 1
ATOM 644 N N . ARG A 1 81 ? -17.442 6.255 22.941 1.00 94.00 81 ARG A N 1
ATOM 645 C CA . ARG A 1 81 ? -18.474 7.312 22.947 1.00 94.00 81 ARG A CA 1
ATOM 646 C C . ARG A 1 81 ? -19.895 6.764 23.117 1.00 94.00 81 ARG A C 1
ATOM 648 O O . ARG A 1 81 ? -20.701 7.384 23.804 1.00 94.00 81 ARG A O 1
ATOM 655 N N . LEU A 1 82 ? -20.228 5.616 22.519 1.00 93.38 82 LEU A N 1
ATOM 656 C CA . LEU A 1 82 ? -21.540 4.978 22.726 1.00 93.38 82 LEU A CA 1
ATOM 657 C C . LEU A 1 82 ? -21.734 4.551 24.186 1.00 93.38 82 LEU A C 1
ATOM 659 O O . LEU A 1 82 ? -22.779 4.839 24.768 1.00 93.38 82 LEU A O 1
ATOM 663 N N . LYS A 1 83 ? -20.714 3.934 24.799 1.00 93.00 83 LYS A N 1
ATOM 664 C CA . LYS A 1 83 ? -20.750 3.532 26.217 1.00 93.00 83 LYS A CA 1
ATOM 665 C C . LYS A 1 83 ? -20.867 4.734 27.155 1.00 93.00 83 LYS A C 1
ATOM 667 O O . LYS A 1 83 ? -21.465 4.618 28.220 1.00 93.00 83 LYS A O 1
ATOM 672 N N . GLU A 1 84 ? -20.260 5.866 26.807 1.00 92.50 84 GLU A N 1
ATOM 673 C CA . GLU A 1 84 ? -20.386 7.112 27.571 1.00 92.50 84 GLU A CA 1
ATOM 674 C C . GLU A 1 84 ? -21.816 7.654 27.523 1.00 92.50 84 GLU A C 1
ATOM 676 O O . GLU A 1 84 ? -22.381 7.933 28.578 1.00 92.50 84 GLU A O 1
ATOM 681 N N . ILE A 1 85 ? -22.443 7.699 26.340 1.00 89.56 85 ILE A N 1
ATOM 682 C CA . ILE A 1 85 ? -23.844 8.132 26.193 1.00 89.56 85 ILE A CA 1
ATOM 683 C C . ILE A 1 85 ? -24.784 7.257 27.035 1.00 89.56 85 ILE A C 1
ATOM 685 O O . ILE A 1 85 ? -25.684 7.775 27.689 1.00 89.56 85 ILE A O 1
ATOM 689 N N . GLU A 1 86 ? -24.565 5.940 27.065 1.00 87.06 86 GLU A N 1
ATOM 690 C CA . GLU A 1 86 ? -25.352 5.025 27.905 1.00 87.06 86 GLU A CA 1
ATOM 691 C C . GLU A 1 86 ? -25.179 5.296 29.409 1.00 87.06 86 GLU A C 1
ATOM 693 O O . GLU A 1 86 ? -26.140 5.189 30.170 1.00 87.06 86 GLU A O 1
ATOM 698 N N . LYS A 1 87 ? -23.971 5.667 29.852 1.00 89.06 87 LYS A N 1
ATOM 699 C CA . LYS A 1 87 ? -23.678 5.975 31.263 1.00 89.06 87 LYS A CA 1
ATOM 700 C C . LYS A 1 87 ? -24.224 7.329 31.711 1.00 89.06 87 LYS A C 1
ATOM 702 O O . LYS A 1 87 ? -24.586 7.470 32.874 1.00 89.06 87 LYS A O 1
ATOM 707 N N . GLU A 1 88 ? -24.250 8.315 30.820 1.00 86.12 88 GLU A N 1
ATOM 708 C CA . GLU A 1 88 ? -24.729 9.677 31.095 1.00 86.12 88 GLU A CA 1
ATOM 709 C C . GLU A 1 88 ? -26.255 9.823 30.990 1.00 86.12 88 GLU A C 1
ATOM 711 O O . GLU A 1 88 ? -26.783 10.926 31.161 1.00 86.12 88 GLU A O 1
ATOM 716 N N . SER A 1 89 ? -26.971 8.730 30.709 1.00 80.19 89 SER A N 1
ATOM 717 C CA . SER A 1 89 ? -28.416 8.761 30.519 1.00 80.19 89 SER A CA 1
ATOM 718 C C . SER A 1 89 ? -29.140 9.251 31.777 1.00 80.19 89 SER A C 1
ATOM 720 O O . SER A 1 89 ? -29.167 8.594 32.817 1.00 80.19 89 SER A O 1
ATOM 722 N N . ASN A 1 90 ? -29.775 10.419 31.661 1.00 78.06 90 ASN A N 1
ATOM 723 C CA . ASN A 1 90 ? -30.553 11.058 32.729 1.00 78.06 90 ASN A CA 1
ATOM 724 C C . ASN A 1 90 ? -32.065 10.774 32.606 1.00 78.06 90 ASN A C 1
ATOM 726 O O . ASN A 1 90 ? -32.881 11.483 33.195 1.00 78.06 90 ASN A O 1
ATOM 730 N N . GLY A 1 91 ? -32.449 9.758 31.822 1.00 77.94 91 GLY A N 1
ATOM 731 C CA . GLY A 1 91 ? -33.843 9.360 31.589 1.00 77.94 91 GLY A CA 1
ATOM 732 C C . GLY A 1 91 ? -34.531 10.029 30.390 1.00 77.94 91 GLY A C 1
ATOM 733 O O . GLY A 1 91 ? -35.681 9.701 30.097 1.00 77.94 91 GLY A O 1
ATOM 734 N N . ASP A 1 92 ? -33.847 10.922 29.667 1.00 86.06 92 ASP A N 1
ATOM 735 C CA . ASP A 1 92 ? -34.332 11.496 28.406 1.00 86.06 92 ASP A CA 1
ATOM 736 C C . ASP A 1 92 ? -33.927 10.625 27.207 1.00 86.06 92 ASP A C 1
ATOM 738 O O . ASP A 1 92 ? -32.960 10.880 26.487 1.00 86.06 92 ASP A O 1
ATOM 742 N N . TRP A 1 93 ? -34.696 9.559 26.998 1.00 85.50 93 TRP A N 1
ATOM 743 C CA . TRP A 1 93 ? -34.388 8.539 25.997 1.00 85.50 93 TRP A CA 1
ATOM 744 C C . TRP A 1 93 ? -34.339 9.074 24.555 1.00 85.50 93 TRP A C 1
ATOM 746 O O . TRP A 1 93 ? -33.654 8.488 23.717 1.00 85.50 93 TRP A O 1
ATOM 756 N N . ILE A 1 94 ? -35.049 10.167 24.237 1.00 89.06 94 ILE A N 1
ATOM 757 C CA . ILE A 1 94 ? -35.140 10.668 22.857 1.00 89.06 94 ILE A CA 1
ATOM 758 C C . ILE A 1 94 ? -33.846 11.374 22.434 1.00 89.06 94 ILE A C 1
ATOM 760 O O . ILE A 1 94 ? -33.398 11.230 21.291 1.00 89.06 94 ILE A O 1
ATOM 764 N N . THR A 1 95 ? -33.214 12.108 23.355 1.00 88.25 95 THR A N 1
ATOM 765 C CA . THR A 1 95 ? -31.947 12.799 23.090 1.00 88.25 95 THR A CA 1
ATOM 766 C C . THR A 1 95 ? -30.778 11.825 23.106 1.00 88.25 95 THR A C 1
ATOM 768 O O . THR A 1 95 ? -29.911 11.919 22.234 1.00 88.25 95 THR A O 1
ATOM 771 N N . ASP A 1 96 ? -30.792 10.838 24.002 1.00 88.19 96 ASP A N 1
ATOM 772 C CA . ASP A 1 96 ? -29.795 9.765 24.031 1.00 88.19 96 ASP A CA 1
ATOM 773 C C . ASP A 1 96 ? -29.843 8.925 22.751 1.00 88.19 96 ASP A C 1
ATOM 775 O O . ASP A 1 96 ? -28.811 8.729 22.104 1.00 88.19 96 ASP A O 1
ATOM 779 N N . TYR A 1 97 ? -31.040 8.529 22.304 1.00 90.06 97 TYR A N 1
ATOM 780 C CA . TYR A 1 97 ? -31.217 7.814 21.039 1.00 90.06 97 TYR A CA 1
ATOM 781 C C . TYR A 1 97 ? -30.717 8.632 19.843 1.00 90.06 97 TYR A C 1
ATOM 783 O O . TYR A 1 97 ? -30.015 8.110 18.979 1.00 90.06 97 TYR A O 1
ATOM 791 N N . SER A 1 98 ? -31.012 9.936 19.809 1.00 91.00 98 SER A N 1
ATOM 792 C CA . SER A 1 98 ? -30.542 10.824 18.738 1.00 91.00 98 SER A CA 1
ATOM 793 C C . SER A 1 98 ? -29.010 10.908 18.688 1.00 91.00 98 SER A C 1
ATOM 795 O O . SER A 1 98 ? -28.424 10.824 17.608 1.00 91.00 98 SER A O 1
ATOM 797 N N . LYS A 1 99 ? -28.338 11.017 19.844 1.00 90.81 99 LYS A N 1
ATOM 798 C CA . LYS A 1 99 ? -26.865 11.009 19.932 1.00 90.81 99 LYS A CA 1
ATOM 799 C C . LYS A 1 99 ? -26.282 9.668 19.488 1.00 90.81 99 LYS A C 1
ATOM 801 O O . LYS A 1 99 ? -25.338 9.646 18.699 1.00 90.81 99 LYS A O 1
ATOM 806 N N . GLN A 1 100 ? -26.854 8.560 19.962 1.00 92.38 100 GLN A N 1
ATOM 807 C CA . GLN A 1 100 ? -26.439 7.216 19.563 1.00 92.38 100 GLN A CA 1
ATOM 808 C C . GLN A 1 100 ? -26.601 7.009 18.060 1.00 92.38 100 GLN A C 1
ATOM 810 O O . GLN A 1 100 ? -25.721 6.427 17.436 1.00 92.38 100 GLN A O 1
ATOM 815 N N . MET A 1 101 ? -27.680 7.516 17.458 1.00 92.44 101 MET A N 1
ATOM 816 C CA . MET A 1 101 ? -27.926 7.397 16.023 1.00 92.44 101 MET A CA 1
ATOM 817 C C . MET A 1 101 ? -26.804 8.043 15.200 1.00 92.44 101 MET A C 1
ATOM 819 O O . MET A 1 101 ? -26.297 7.412 14.276 1.00 92.44 101 MET A O 1
ATOM 823 N N . VAL A 1 102 ? -26.360 9.249 15.572 1.00 94.12 102 VAL A N 1
ATOM 824 C CA . VAL A 1 102 ? -25.249 9.945 14.893 1.00 94.12 102 VAL A CA 1
ATOM 825 C C . VAL A 1 102 ? -23.944 9.156 15.013 1.00 94.12 102 VAL A C 1
ATOM 827 O O . VAL A 1 102 ? -23.245 8.946 14.022 1.00 94.12 102 VAL A O 1
ATOM 830 N N . VAL A 1 103 ? -23.620 8.673 16.216 1.00 94.50 103 VAL A N 1
ATOM 831 C CA . VAL A 1 103 ? -22.396 7.887 16.445 1.00 94.50 103 VAL A CA 1
ATOM 832 C C . VAL A 1 103 ? -22.451 6.546 15.707 1.00 94.50 103 VAL A C 1
ATOM 834 O O . VAL A 1 103 ? -21.463 6.137 15.099 1.00 94.50 103 VAL A O 1
ATOM 837 N N . ASN A 1 104 ? -23.609 5.885 15.694 1.00 94.06 104 ASN A N 1
ATOM 838 C CA . ASN A 1 104 ? -23.829 4.639 14.965 1.00 94.06 104 ASN A CA 1
ATOM 839 C C . ASN A 1 104 ? -23.734 4.828 13.447 1.00 94.06 104 ASN A C 1
ATOM 841 O O . ASN A 1 104 ? -23.203 3.954 12.763 1.00 94.06 104 ASN A O 1
ATOM 845 N N . GLU A 1 105 ? -24.190 5.961 12.910 1.00 94.38 105 GLU A N 1
ATOM 846 C CA . GLU A 1 105 ? -24.029 6.283 11.492 1.00 94.38 105 GLU A CA 1
ATOM 847 C C . GLU A 1 105 ? -22.546 6.457 11.122 1.00 94.38 105 GLU A C 1
ATOM 849 O O . GLU A 1 105 ? -22.081 5.885 10.132 1.00 94.38 105 GLU A O 1
ATOM 854 N N . GLU A 1 106 ? -21.774 7.194 11.932 1.00 93.56 106 GLU A N 1
ATOM 855 C CA . GLU A 1 106 ? -20.320 7.316 11.751 1.00 93.56 106 GLU A CA 1
ATOM 856 C C . GLU A 1 106 ? -19.622 5.955 11.855 1.00 93.56 106 GLU A C 1
ATOM 858 O O . GLU A 1 106 ? -18.799 5.612 11.002 1.00 93.56 106 GLU A O 1
ATOM 863 N N . LYS A 1 107 ? -19.984 5.153 12.864 1.00 94.31 107 LYS A N 1
ATOM 864 C CA . LYS A 1 107 ? -19.444 3.806 13.074 1.00 94.31 107 LYS A CA 1
ATOM 865 C C . LYS A 1 107 ? -19.715 2.924 11.862 1.00 94.31 107 LYS A C 1
ATOM 867 O O . LYS A 1 107 ? -18.790 2.279 11.373 1.00 94.31 107 LYS A O 1
ATOM 872 N N . ARG A 1 108 ? -20.940 2.942 11.331 1.00 93.25 108 ARG A N 1
ATOM 873 C CA . ARG A 1 108 ? -21.315 2.179 10.134 1.00 93.25 108 ARG A CA 1
ATOM 874 C C . ARG A 1 108 ? -20.425 2.534 8.944 1.00 93.25 108 ARG A C 1
ATOM 876 O O . ARG A 1 108 ? -19.852 1.636 8.342 1.00 93.25 108 ARG A O 1
ATOM 883 N N . LYS A 1 109 ? -20.199 3.827 8.680 1.00 92.25 109 LYS A N 1
ATOM 884 C CA . LYS A 1 109 ? -19.310 4.281 7.590 1.00 92.25 109 LYS A CA 1
ATOM 885 C C . LYS A 1 109 ? -17.879 3.756 7.735 1.00 92.25 109 LYS A C 1
ATOM 887 O O . LYS A 1 109 ? -17.220 3.493 6.733 1.00 92.25 109 LYS A O 1
ATOM 892 N N . ILE A 1 110 ? -17.366 3.633 8.958 1.00 93.12 110 ILE A N 1
ATOM 893 C CA . ILE A 1 110 ? -16.016 3.105 9.208 1.00 93.12 110 ILE A CA 1
ATOM 894 C C . ILE A 1 110 ? -15.977 1.587 9.052 1.00 93.12 110 ILE A C 1
ATOM 896 O O . ILE A 1 110 ? -15.063 1.072 8.409 1.00 93.12 110 ILE A O 1
ATOM 900 N N . VAL A 1 111 ? -16.976 0.885 9.587 1.00 93.44 111 VAL A N 1
ATOM 901 C CA . VAL A 1 111 ? -17.118 -0.568 9.437 1.00 93.44 111 VAL A CA 1
ATOM 902 C C . VAL A 1 111 ? -17.223 -0.946 7.960 1.00 93.44 111 VAL A C 1
ATOM 904 O O . VAL A 1 111 ? -16.506 -1.840 7.520 1.00 93.44 111 VAL A O 1
ATOM 907 N N . ASP A 1 112 ? -18.015 -0.217 7.173 1.00 91.31 112 ASP A N 1
ATOM 908 C CA . ASP A 1 112 ? -18.152 -0.447 5.731 1.00 91.31 112 ASP A CA 1
ATOM 909 C C . ASP A 1 112 ? -16.803 -0.273 5.001 1.00 91.31 112 ASP A C 1
ATOM 911 O O . ASP A 1 112 ? -16.432 -1.095 4.157 1.00 91.31 112 ASP A O 1
ATOM 915 N N . LYS A 1 113 ? -16.009 0.745 5.375 1.00 90.62 113 LYS A N 1
ATOM 916 C CA . LYS A 1 113 ? -14.653 0.961 4.833 1.00 90.62 113 LYS A CA 1
ATOM 917 C C . LYS A 1 113 ? -13.687 -0.164 5.206 1.00 90.62 113 LYS A C 1
ATOM 919 O O . LYS A 1 113 ? -12.964 -0.650 4.337 1.00 90.62 113 LYS A O 1
ATOM 924 N N . LEU A 1 114 ? -13.670 -0.595 6.468 1.00 92.06 114 LEU A N 1
ATOM 925 C CA . LEU A 1 114 ? -12.832 -1.713 6.921 1.00 92.06 114 LEU A CA 1
ATOM 926 C C . LEU A 1 114 ? -13.227 -3.016 6.214 1.00 92.06 114 LEU A C 1
ATOM 928 O O . LEU A 1 114 ? -12.364 -3.713 5.680 1.00 92.06 114 LEU A O 1
ATOM 932 N N . ALA A 1 115 ? -14.527 -3.290 6.099 1.00 91.75 115 ALA A N 1
ATOM 933 C CA . ALA A 1 115 ? -15.046 -4.439 5.369 1.00 91.75 115 ALA A CA 1
ATOM 934 C C . ALA A 1 115 ? -14.662 -4.399 3.879 1.00 91.75 115 ALA A C 1
ATOM 936 O O . ALA A 1 115 ? -14.352 -5.436 3.292 1.00 91.75 115 ALA A O 1
ATOM 937 N N . ALA A 1 116 ? -14.643 -3.224 3.241 1.00 90.56 116 ALA A N 1
ATOM 938 C CA . ALA A 1 116 ? -14.166 -3.076 1.864 1.00 90.56 116 ALA A CA 1
ATOM 939 C C . ALA A 1 116 ? -12.668 -3.416 1.720 1.00 90.56 116 ALA A C 1
ATOM 941 O O . ALA A 1 116 ? -12.284 -4.123 0.782 1.00 90.56 116 ALA A O 1
ATOM 942 N N . ILE A 1 117 ? -11.826 -2.977 2.665 1.00 89.12 117 ILE A N 1
ATOM 943 C CA . ILE A 1 117 ? -10.392 -3.314 2.703 1.00 89.12 117 ILE A CA 1
ATOM 944 C C . ILE A 1 117 ? -10.198 -4.831 2.845 1.00 89.12 117 ILE A C 1
ATOM 946 O O . ILE A 1 117 ? -9.423 -5.432 2.096 1.00 89.12 117 ILE A O 1
ATOM 950 N N . GLU A 1 118 ? -10.931 -5.476 3.753 1.00 89.75 118 GLU A N 1
ATOM 951 C CA . GLU A 1 118 ? -10.848 -6.925 3.962 1.00 89.75 118 GLU A CA 1
ATOM 952 C C . GLU A 1 118 ? -11.344 -7.732 2.760 1.00 89.75 118 GLU A C 1
ATOM 954 O O . GLU A 1 118 ? -10.692 -8.696 2.351 1.00 89.75 118 GLU A O 1
ATOM 959 N N . ARG A 1 119 ? -12.469 -7.330 2.152 1.00 89.75 119 ARG A N 1
ATOM 960 C CA . ARG A 1 119 ? -12.992 -7.952 0.925 1.00 89.75 119 ARG A CA 1
ATOM 961 C C . ARG A 1 119 ? -11.955 -7.915 -0.193 1.00 89.75 119 ARG A C 1
ATOM 963 O O . ARG A 1 119 ? -11.745 -8.919 -0.873 1.00 89.75 119 ARG A O 1
ATOM 970 N N . ARG A 1 120 ? -11.261 -6.787 -0.361 1.00 86.38 120 ARG A N 1
ATOM 971 C CA . ARG A 1 120 ? -10.180 -6.645 -1.345 1.00 86.38 120 ARG A CA 1
ATOM 972 C C . ARG A 1 120 ? -9.008 -7.580 -1.050 1.00 86.38 120 ARG A C 1
ATOM 974 O O . ARG A 1 120 ? -8.518 -8.221 -1.979 1.00 86.38 120 ARG A O 1
ATOM 981 N N . ALA A 1 121 ? -8.564 -7.664 0.204 1.00 86.88 121 ALA A N 1
ATOM 982 C CA . ALA A 1 121 ? -7.475 -8.557 0.598 1.00 86.88 121 ALA A CA 1
ATOM 983 C C . ALA A 1 121 ? -7.825 -10.024 0.295 1.00 86.88 121 ALA A C 1
ATOM 985 O O . ALA A 1 121 ? -7.086 -10.692 -0.426 1.00 86.88 121 ALA A O 1
ATOM 986 N N . LYS A 1 122 ? -9.021 -10.473 0.701 1.00 88.25 122 LYS A N 1
ATOM 987 C CA . LYS A 1 122 ? -9.537 -11.816 0.386 1.00 88.25 122 LYS A CA 1
ATOM 988 C C . LYS A 1 122 ? -9.614 -12.068 -1.119 1.00 88.25 122 LYS A C 1
ATOM 990 O O . LYS A 1 122 ? -9.199 -13.120 -1.594 1.00 88.25 122 LYS A O 1
ATOM 995 N N . ARG A 1 123 ? -10.098 -11.093 -1.899 1.00 87.06 123 ARG A N 1
ATOM 996 C CA . ARG A 1 123 ? -10.157 -11.201 -3.366 1.00 87.06 123 ARG A CA 1
ATOM 997 C C . ARG A 1 123 ? -8.769 -11.394 -3.975 1.00 87.06 123 ARG A C 1
ATOM 999 O O . ARG A 1 123 ? -8.625 -12.197 -4.893 1.00 87.06 123 ARG A O 1
ATOM 1006 N N . LYS A 1 124 ? -7.756 -10.685 -3.467 1.00 84.69 124 LYS A N 1
ATOM 1007 C CA . LYS A 1 124 ? -6.363 -10.833 -3.904 1.00 84.69 124 LYS A CA 1
ATOM 1008 C C . LYS A 1 124 ? -5.822 -12.232 -3.591 1.00 84.69 124 LYS A C 1
ATOM 1010 O O . LYS A 1 124 ? -5.217 -12.846 -4.469 1.00 84.69 124 LYS A O 1
ATOM 1015 N N . ASP A 1 125 ? -6.076 -12.744 -2.390 1.00 86.56 125 ASP A N 1
ATOM 1016 C CA . ASP A 1 125 ? -5.615 -14.073 -1.970 1.00 86.56 125 ASP A CA 1
ATOM 1017 C C . ASP A 1 125 ? -6.284 -15.192 -2.778 1.00 86.56 125 ASP A C 1
ATOM 1019 O O . ASP A 1 125 ? -5.594 -16.051 -3.331 1.00 86.56 125 ASP A O 1
ATOM 1023 N N . ASN A 1 126 ? -7.606 -15.117 -2.965 1.00 86.69 126 ASN A N 1
ATOM 1024 C CA . ASN A 1 126 ? -8.355 -16.056 -3.804 1.00 86.69 126 ASN A CA 1
ATOM 1025 C C . ASN A 1 126 ? -7.818 -16.069 -5.243 1.00 86.69 126 ASN A C 1
ATOM 1027 O O . ASN A 1 126 ? -7.624 -17.126 -5.844 1.00 86.69 126 ASN A O 1
AT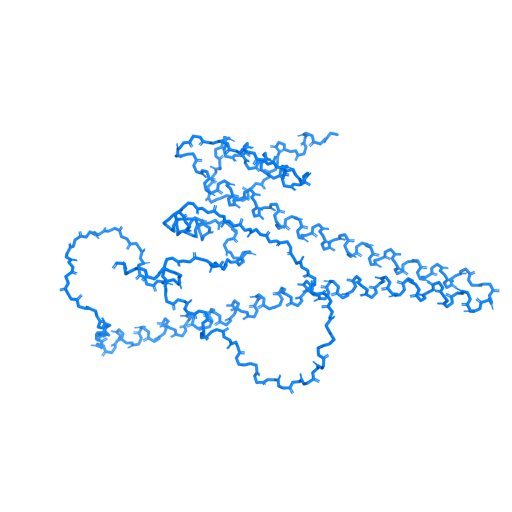OM 1031 N N . PHE A 1 127 ? -7.542 -14.889 -5.805 1.00 83.94 127 PHE A N 1
ATOM 1032 C CA . PHE A 1 127 ? -6.996 -14.769 -7.154 1.00 83.94 127 PHE A CA 1
ATOM 1033 C C . PHE A 1 127 ? -5.603 -15.402 -7.268 1.00 83.94 127 PHE A C 1
ATOM 1035 O O . PHE A 1 127 ? -5.317 -16.096 -8.248 1.00 83.94 127 PHE A O 1
ATOM 1042 N N . LYS A 1 128 ? -4.749 -15.205 -6.256 1.00 84.00 128 LYS A N 1
ATOM 1043 C CA . LYS A 1 128 ? -3.414 -15.812 -6.186 1.00 84.00 128 LYS A CA 1
ATOM 1044 C C . LYS A 1 128 ? -3.499 -17.338 -6.124 1.00 84.00 128 LYS A C 1
ATOM 1046 O O . LYS A 1 128 ? -2.831 -18.013 -6.902 1.00 84.00 128 LYS A O 1
ATOM 1051 N N . GLU A 1 129 ? -4.385 -17.882 -5.293 1.00 85.81 129 GLU A N 1
ATOM 1052 C CA . GLU A 1 129 ? -4.587 -19.330 -5.179 1.00 85.81 129 GLU A CA 1
ATOM 1053 C C . GLU A 1 129 ? -5.058 -19.955 -6.505 1.00 85.81 129 GLU A C 1
ATOM 1055 O O . GLU A 1 129 ? -4.566 -21.007 -6.927 1.00 85.81 129 GLU A O 1
ATOM 1060 N N . ILE A 1 130 ? -5.985 -19.292 -7.205 1.00 86.44 130 ILE A N 1
ATOM 1061 C CA . ILE A 1 130 ? -6.459 -19.725 -8.527 1.00 86.44 130 ILE A CA 1
ATOM 1062 C C . ILE A 1 130 ? -5.311 -19.720 -9.547 1.00 86.44 130 ILE A C 1
ATOM 1064 O O . ILE A 1 130 ? -5.153 -20.686 -10.306 1.00 86.44 130 ILE A O 1
ATOM 1068 N N . ALA A 1 131 ? -4.499 -18.659 -9.567 1.00 82.62 131 ALA A N 1
ATOM 1069 C CA . ALA A 1 131 ? -3.350 -18.548 -10.461 1.00 82.62 131 ALA A CA 1
ATOM 1070 C C . ALA A 1 131 ? -2.320 -19.664 -10.207 1.00 82.62 131 ALA A C 1
ATOM 1072 O O . ALA A 1 131 ? -1.884 -20.327 -11.156 1.00 82.62 131 ALA A O 1
ATOM 1073 N N . ASP A 1 132 ? -2.005 -19.947 -8.941 1.00 83.75 132 ASP A N 1
ATOM 1074 C CA . ASP A 1 132 ? -1.052 -20.986 -8.543 1.00 83.75 132 ASP A CA 1
ATOM 1075 C C . ASP A 1 132 ? -1.543 -22.393 -8.918 1.00 83.75 132 ASP A C 1
ATOM 1077 O O . ASP A 1 132 ? -0.792 -23.190 -9.498 1.00 83.75 132 ASP A O 1
ATOM 1081 N N . LYS A 1 133 ? -2.831 -22.691 -8.687 1.00 87.12 133 LYS A N 1
ATOM 1082 C CA . LYS A 1 133 ? -3.458 -23.957 -9.110 1.00 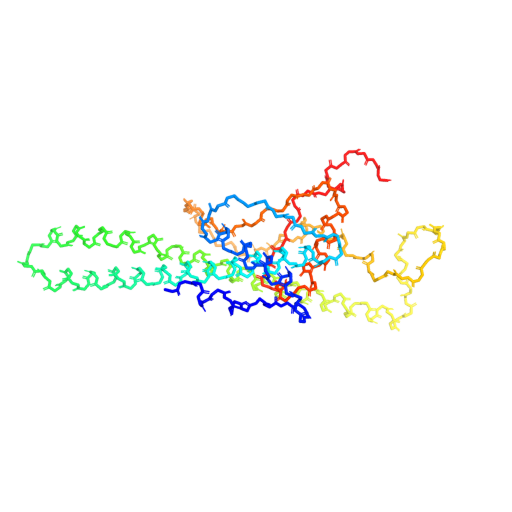87.12 133 LYS A CA 1
ATOM 1083 C C . LYS A 1 133 ? -3.353 -24.156 -10.624 1.00 87.12 133 LYS A C 1
ATOM 1085 O O . LYS A 1 133 ? -2.960 -25.237 -11.077 1.00 87.12 133 LYS A O 1
ATOM 1090 N N . ARG A 1 134 ? -3.647 -23.123 -11.424 1.00 83.19 134 ARG A N 1
ATOM 1091 C CA . ARG A 1 134 ? -3.543 -23.180 -12.896 1.00 83.19 134 ARG A CA 1
ATOM 1092 C C . ARG A 1 134 ? -2.095 -23.337 -13.367 1.00 83.19 134 ARG A C 1
ATOM 1094 O O . ARG A 1 134 ? -1.830 -24.126 -14.278 1.00 83.19 134 ARG A O 1
ATOM 1101 N N . LEU A 1 135 ? -1.142 -22.648 -12.738 1.00 82.69 135 LEU A N 1
ATOM 1102 C CA . LEU A 1 135 ? 0.281 -22.787 -13.056 1.00 82.69 135 LEU A CA 1
ATOM 1103 C C . LEU A 1 135 ? 0.774 -24.218 -12.788 1.00 82.69 135 LEU A C 1
ATOM 1105 O O . LEU A 1 135 ? 1.47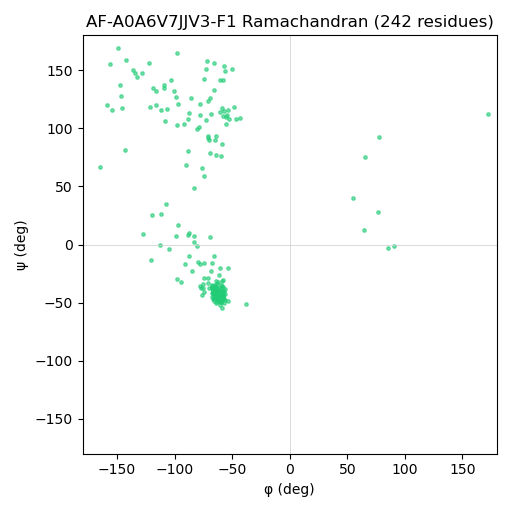4 -24.803 -13.619 1.00 82.69 135 LEU A O 1
ATOM 1109 N N . ALA A 1 136 ? 0.359 -24.821 -11.671 1.00 84.62 136 ALA A N 1
ATOM 1110 C CA . ALA A 1 136 ? 0.668 -26.211 -11.347 1.00 84.62 136 ALA A CA 1
ATOM 1111 C C . ALA A 1 136 ? 0.064 -27.198 -12.365 1.00 84.62 136 ALA A C 1
ATOM 1113 O O . ALA A 1 136 ? 0.735 -28.148 -12.777 1.00 84.62 136 ALA A O 1
ATOM 1114 N N . GLN A 1 137 ? -1.171 -26.963 -12.825 1.00 85.62 137 GLN A N 1
ATOM 1115 C CA . GLN A 1 137 ? -1.810 -27.770 -13.872 1.00 85.62 137 GLN A CA 1
ATOM 1116 C C . GLN A 1 137 ? -1.060 -27.685 -15.210 1.00 85.62 137 GLN A C 1
ATOM 1118 O O . GLN A 1 137 ? -0.781 -28.722 -15.818 1.00 85.62 137 GLN A O 1
ATOM 1123 N N . LYS A 1 138 ? -0.659 -26.479 -15.644 1.00 83.56 138 LYS A N 1
ATOM 1124 C CA . LYS A 1 138 ? 0.154 -26.287 -16.860 1.00 83.56 138 LYS A CA 1
ATOM 1125 C C . LYS A 1 138 ? 1.494 -27.026 -16.763 1.00 83.56 138 LYS A C 1
ATOM 1127 O O . LYS A 1 138 ? 1.865 -27.734 -17.698 1.00 83.56 138 LYS A O 1
ATOM 1132 N N . LYS A 1 139 ? 2.187 -26.949 -15.618 1.00 81.94 139 LYS A N 1
ATOM 1133 C CA . LYS A 1 139 ? 3.448 -27.681 -15.378 1.00 81.94 139 LYS A CA 1
ATOM 1134 C C . LYS A 1 139 ? 3.268 -29.200 -15.489 1.00 81.94 139 LYS A C 1
ATOM 1136 O O . LYS A 1 139 ? 4.055 -29.851 -16.174 1.00 81.94 139 LYS A O 1
ATOM 1141 N N . LYS A 1 140 ? 2.208 -29.760 -14.891 1.00 81.00 140 LYS A N 1
ATOM 1142 C CA . LYS A 1 140 ? 1.881 -31.196 -14.991 1.00 81.00 140 LYS A CA 1
ATOM 1143 C C . LYS A 1 140 ? 1.575 -31.625 -16.431 1.00 81.00 140 LYS A C 1
ATOM 1145 O O . LYS A 1 140 ? 2.066 -32.664 -16.869 1.00 81.00 140 LYS A O 1
ATOM 1150 N N . LYS A 1 141 ? 0.811 -30.820 -17.182 1.00 79.44 141 LYS A N 1
ATOM 1151 C CA . LYS A 1 141 ? 0.496 -31.080 -18.599 1.00 79.44 141 LYS A CA 1
ATOM 1152 C C . LYS A 1 141 ? 1.762 -31.097 -19.460 1.00 79.44 141 LYS A C 1
ATOM 1154 O O . LYS A 1 141 ? 1.949 -32.029 -20.237 1.00 79.44 141 LYS A O 1
ATOM 1159 N N . ASN A 1 142 ? 2.653 -30.126 -19.264 1.00 77.75 142 ASN A N 1
ATOM 1160 C CA . ASN A 1 142 ? 3.915 -30.038 -20.001 1.00 77.75 142 ASN A CA 1
ATOM 1161 C C . ASN A 1 142 ? 4.868 -31.194 -19.668 1.00 77.75 142 ASN A C 1
ATOM 1163 O O . 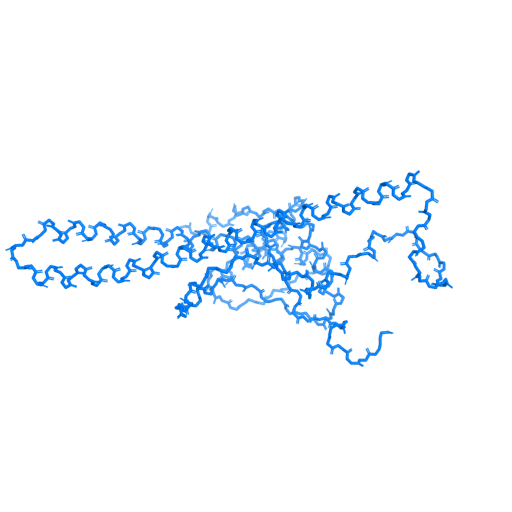ASN A 1 142 ? 5.479 -31.756 -20.573 1.00 77.75 142 ASN A O 1
ATOM 1167 N N . TYR A 1 143 ? 4.965 -31.587 -18.392 1.00 76.75 143 TYR A N 1
ATOM 1168 C CA . TYR A 1 143 ? 5.759 -32.749 -17.982 1.00 76.75 143 TYR A CA 1
ATOM 1169 C C . TYR A 1 143 ? 5.258 -34.038 -18.652 1.00 76.75 143 TYR A C 1
ATOM 1171 O O . TYR A 1 143 ? 6.049 -34.786 -19.222 1.00 76.75 143 TYR A O 1
ATOM 1179 N N . ARG A 1 144 ? 3.935 -34.254 -18.675 1.00 72.69 144 ARG A N 1
ATOM 1180 C CA . ARG A 1 144 ? 3.312 -35.427 -19.309 1.00 72.69 144 ARG A CA 1
ATOM 1181 C C . ARG A 1 144 ? 3.466 -35.433 -20.836 1.00 72.69 144 ARG A C 1
ATOM 1183 O O . ARG A 1 144 ? 3.702 -36.488 -21.410 1.00 72.69 144 ARG A O 1
ATOM 1190 N N . ALA A 1 145 ? 3.387 -34.272 -21.490 1.00 75.00 145 ALA A N 1
ATOM 1191 C CA . ALA A 1 145 ? 3.650 -34.145 -22.927 1.00 75.00 145 ALA A CA 1
ATOM 1192 C C . ALA A 1 145 ? 5.110 -34.490 -23.271 1.00 75.00 145 ALA A C 1
ATOM 1194 O O . ALA A 1 145 ? 5.357 -35.263 -24.194 1.00 75.00 145 ALA A O 1
ATOM 1195 N N . LYS A 1 146 ? 6.064 -34.002 -22.463 1.00 74.38 146 LYS A N 1
ATOM 1196 C CA . LYS A 1 146 ? 7.499 -34.285 -22.619 1.00 74.38 146 LYS A CA 1
ATOM 1197 C C . LYS A 1 146 ? 7.836 -35.765 -22.398 1.00 74.38 146 LYS A C 1
ATOM 1199 O O . LYS A 1 146 ? 8.710 -36.292 -23.074 1.00 74.38 146 LYS A O 1
ATOM 1204 N N . GLN A 1 147 ? 7.137 -36.436 -21.481 1.00 70.81 147 GLN A N 1
ATOM 1205 C CA . GLN A 1 147 ? 7.324 -37.864 -21.210 1.00 70.81 147 GLN A CA 1
ATOM 1206 C C . GLN A 1 147 ? 6.728 -38.766 -22.306 1.00 70.81 147 GLN A C 1
ATOM 1208 O O . GLN A 1 147 ? 7.246 -39.850 -22.551 1.00 70.81 147 GLN A O 1
ATOM 1213 N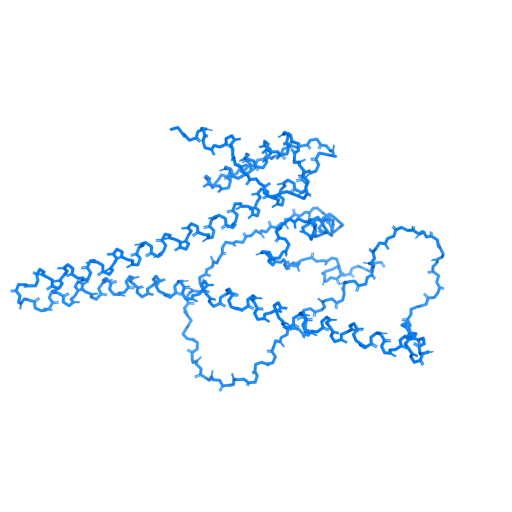 N . ASN A 1 148 ? 5.681 -38.308 -22.998 1.00 72.75 148 ASN A N 1
ATOM 1214 C CA . ASN A 1 148 ? 5.001 -39.065 -24.053 1.00 72.75 148 ASN A CA 1
ATOM 1215 C C . ASN A 1 148 ? 5.605 -38.872 -25.459 1.00 72.75 148 ASN A C 1
ATOM 1217 O O . ASN A 1 148 ? 5.001 -39.317 -26.431 1.00 72.75 148 ASN A O 1
ATOM 1221 N N . GLY A 1 149 ? 6.752 -38.195 -25.594 1.00 53.34 149 GLY A N 1
ATOM 1222 C CA . GLY A 1 149 ? 7.422 -37.998 -26.888 1.00 53.34 149 GLY A CA 1
ATOM 1223 C C . GLY A 1 149 ? 6.631 -37.166 -27.907 1.00 53.34 149 GLY A C 1
ATOM 1224 O O . GLY A 1 149 ? 6.996 -37.128 -29.077 1.00 53.34 149 GLY A O 1
ATOM 1225 N N . LEU A 1 150 ? 5.557 -36.497 -27.479 1.00 53.62 150 LEU A N 1
ATOM 1226 C CA . LEU A 1 150 ? 4.826 -35.540 -28.300 1.00 53.62 150 LEU A CA 1
ATOM 1227 C C . LEU A 1 150 ? 5.615 -34.232 -28.291 1.00 53.62 150 LEU A C 1
ATOM 1229 O O . LEU A 1 150 ? 5.546 -33.464 -27.326 1.00 53.62 150 LEU A O 1
ATOM 1233 N N . GLU A 1 151 ? 6.368 -33.976 -29.362 1.00 45.84 151 GLU A N 1
ATOM 1234 C CA . GLU A 1 151 ? 6.751 -32.610 -29.698 1.00 45.84 151 GLU A CA 1
ATOM 1235 C C . GLU A 1 151 ? 5.459 -31.806 -29.813 1.00 45.84 151 GLU A C 1
ATOM 1237 O O . GLU A 1 151 ? 4.637 -32.012 -30.704 1.00 45.84 151 GLU A O 1
ATOM 1242 N N . VAL A 1 152 ? 5.236 -30.916 -28.851 1.00 48.78 152 VAL A N 1
ATOM 1243 C CA . VAL A 1 152 ? 4.209 -29.896 -28.995 1.00 48.78 152 VAL A CA 1
ATOM 1244 C C . VAL A 1 152 ? 4.742 -28.946 -30.063 1.00 48.78 152 VAL A C 1
ATOM 1246 O O . VAL A 1 152 ? 5.470 -28.004 -29.741 1.00 48.78 152 VAL A O 1
ATOM 1249 N N . GLU A 1 153 ? 4.425 -29.220 -31.332 1.00 39.25 153 GLU A N 1
ATOM 1250 C CA . GLU A 1 153 ? 4.468 -28.224 -32.400 1.00 39.25 153 GLU A CA 1
ATOM 1251 C C . GLU A 1 153 ? 3.522 -27.091 -31.992 1.00 39.25 153 GLU A C 1
ATOM 1253 O O . GLU A 1 153 ? 2.337 -27.049 -32.317 1.00 39.25 153 GLU A O 1
ATOM 1258 N N . ASN A 1 154 ? 4.053 -26.144 -31.224 1.00 41.03 154 ASN A N 1
ATOM 1259 C CA . ASN A 1 154 ? 3.504 -24.806 -31.189 1.00 41.03 154 ASN A CA 1
ATOM 1260 C C . ASN A 1 154 ? 3.858 -24.190 -32.540 1.00 41.03 154 ASN A C 1
ATOM 1262 O O . ASN A 1 154 ? 4.958 -23.667 -32.713 1.00 41.03 154 ASN A O 1
ATOM 1266 N N . GLY A 1 155 ? 2.943 -24.300 -33.502 1.00 37.84 155 GLY A N 1
ATOM 1267 C CA . GLY A 1 155 ? 3.102 -23.702 -34.817 1.00 37.84 155 GLY A CA 1
ATOM 1268 C C . GLY A 1 155 ? 3.429 -22.215 -34.705 1.00 37.84 155 GLY A C 1
ATOM 1269 O O . GLY A 1 155 ? 2.561 -21.417 -34.368 1.00 37.84 155 GLY A O 1
ATOM 1270 N N . LYS A 1 156 ? 4.680 -21.854 -35.005 1.00 33.34 156 LYS A N 1
ATOM 1271 C CA . LYS A 1 156 ? 5.098 -20.554 -35.536 1.00 33.34 156 LYS A CA 1
ATOM 1272 C C . LYS A 1 156 ? 6.291 -20.790 -36.460 1.00 33.34 156 LYS A C 1
ATOM 1274 O O . LYS A 1 156 ? 7.253 -21.461 -36.099 1.00 33.34 156 LYS A O 1
ATOM 1279 N N . ASN A 1 157 ? 6.148 -20.260 -37.669 1.00 28.52 157 ASN A N 1
ATOM 1280 C CA . ASN A 1 157 ? 7.073 -20.371 -38.784 1.00 28.52 157 ASN A CA 1
ATOM 1281 C C . ASN A 1 157 ? 8.526 -20.028 -38.426 1.00 28.52 157 ASN A C 1
ATOM 1283 O O . ASN A 1 157 ? 8.821 -19.223 -37.545 1.00 28.52 157 ASN A O 1
ATOM 1287 N N . LYS A 1 158 ? 9.404 -20.677 -39.185 1.00 32.19 158 LYS A N 1
ATOM 1288 C CA . LYS A 1 158 ? 10.856 -20.756 -39.085 1.00 32.19 158 LYS A CA 1
ATOM 1289 C C . LYS A 1 158 ? 11.518 -19.607 -39.865 1.00 32.19 158 LYS A C 1
ATOM 1291 O O . LYS A 1 158 ? 11.508 -19.653 -41.088 1.00 32.19 158 LYS A O 1
ATOM 1296 N N . SER A 1 159 ? 12.081 -18.631 -39.153 1.00 27.86 159 SER A N 1
ATOM 1297 C CA . SER A 1 159 ? 13.169 -17.696 -39.537 1.00 27.86 159 SER A CA 1
ATOM 1298 C C . SER A 1 159 ? 13.250 -16.672 -38.389 1.00 27.86 159 SER A C 1
ATOM 1300 O O . SER A 1 159 ? 12.257 -16.010 -38.111 1.00 27.86 159 SER A O 1
ATOM 1302 N N . ASP A 1 160 ? 14.273 -16.576 -37.548 1.00 30.03 160 ASP A N 1
ATOM 1303 C CA . ASP A 1 160 ? 15.697 -16.505 -37.844 1.00 30.03 160 ASP A CA 1
ATOM 1304 C C . ASP A 1 160 ? 16.541 -16.995 -36.657 1.00 30.03 160 ASP A C 1
ATOM 1306 O O . ASP A 1 160 ? 16.114 -16.991 -35.500 1.00 30.03 160 ASP A O 1
ATOM 1310 N N . LEU A 1 161 ? 17.747 -17.443 -36.991 1.00 31.36 161 LEU A N 1
ATOM 1311 C CA . LEU A 1 161 ? 18.780 -17.937 -36.093 1.00 31.36 161 LEU A CA 1
ATOM 1312 C C . LEU A 1 161 ? 19.462 -16.818 -35.280 1.00 31.36 161 LEU A C 1
ATOM 1314 O O . LEU A 1 161 ? 19.640 -15.703 -35.757 1.00 31.36 161 LEU A O 1
ATOM 1318 N N . GLU A 1 162 ? 19.919 -17.236 -34.092 1.00 30.41 162 GLU A N 1
ATOM 1319 C CA . GLU A 1 162 ? 21.023 -16.704 -33.271 1.00 30.41 162 GLU A CA 1
ATOM 1320 C C . GLU A 1 162 ? 20.821 -15.418 -32.444 1.00 30.41 162 GLU A C 1
ATOM 1322 O O . GLU A 1 162 ? 21.164 -14.316 -32.857 1.00 30.41 162 GLU A O 1
ATOM 1327 N N . ASN A 1 163 ? 20.420 -15.604 -31.174 1.00 26.62 163 ASN A N 1
ATOM 1328 C CA . ASN A 1 163 ? 21.163 -15.047 -30.029 1.00 26.62 163 ASN A CA 1
ATOM 1329 C C . ASN A 1 163 ? 20.829 -15.825 -28.727 1.00 26.62 163 ASN A C 1
ATOM 1331 O O . ASN A 1 163 ? 19.656 -15.867 -28.343 1.00 26.62 163 ASN A O 1
ATOM 1335 N N . PRO A 1 164 ? 21.793 -16.461 -28.034 1.00 32.00 164 PRO A N 1
ATOM 1336 C CA . PRO A 1 164 ? 21.528 -17.256 -26.839 1.00 32.00 164 PRO A CA 1
ATOM 1337 C C . PRO A 1 164 ? 21.610 -16.397 -25.569 1.00 32.00 164 PRO A C 1
ATOM 1339 O O . PRO A 1 164 ? 22.519 -16.579 -24.778 1.00 32.00 164 PRO A O 1
ATOM 1342 N N . GLU A 1 165 ? 20.680 -15.458 -25.358 1.00 30.94 165 GLU A N 1
ATOM 1343 C CA . GLU A 1 165 ? 20.586 -14.704 -24.090 1.00 30.94 165 GLU A CA 1
ATOM 1344 C C . GLU A 1 165 ? 19.236 -13.962 -23.948 1.00 30.94 165 GLU A C 1
ATOM 1346 O O . GLU A 1 165 ? 19.154 -12.739 -23.946 1.00 30.94 165 GLU A O 1
ATOM 1351 N N . THR A 1 166 ? 18.125 -14.697 -23.827 1.00 25.17 166 THR A N 1
ATOM 1352 C CA . THR A 1 166 ? 16.860 -14.125 -23.321 1.00 25.17 166 THR A CA 1
ATOM 1353 C C . THR A 1 166 ? 16.086 -15.171 -22.518 1.00 25.17 166 THR A C 1
ATOM 1355 O O . THR A 1 166 ? 15.656 -16.164 -23.114 1.00 25.17 166 THR A O 1
ATOM 1358 N N . PRO A 1 167 ? 15.841 -14.975 -21.210 1.00 33.28 167 PRO A N 1
ATOM 1359 C CA . PRO A 1 167 ? 14.798 -15.711 -20.518 1.00 33.28 167 PRO A CA 1
ATOM 1360 C C . PRO A 1 167 ? 13.434 -15.194 -21.001 1.00 33.28 167 PRO A C 1
ATOM 1362 O O . PRO A 1 167 ? 13.146 -14.002 -20.928 1.00 33.28 167 PRO A O 1
ATOM 1365 N N . ASP A 1 168 ? 12.623 -16.117 -21.511 1.00 33.84 168 ASP A N 1
ATOM 1366 C CA . ASP A 1 168 ? 11.157 -16.073 -21.523 1.00 33.84 168 ASP A CA 1
ATOM 1367 C C . ASP A 1 168 ? 10.434 -14.983 -22.342 1.00 33.84 168 ASP A C 1
ATOM 1369 O O . ASP A 1 168 ? 9.745 -14.113 -21.821 1.00 33.84 168 ASP A O 1
ATOM 1373 N N . LYS A 1 169 ? 10.405 -15.157 -23.672 1.00 33.44 169 LYS A N 1
ATOM 1374 C CA . LYS A 1 169 ? 9.354 -14.595 -24.555 1.00 33.44 169 LYS A CA 1
ATOM 1375 C C . LYS A 1 169 ? 8.087 -15.477 -24.607 1.00 33.44 169 LYS A C 1
ATOM 1377 O O . LYS A 1 169 ? 7.609 -15.817 -25.689 1.00 33.44 169 LYS A O 1
ATOM 1382 N N . LYS A 1 170 ? 7.554 -15.909 -23.456 1.00 38.94 170 LYS A N 1
ATOM 1383 C CA . LYS A 1 170 ? 6.321 -16.733 -23.380 1.00 38.94 170 LYS A CA 1
ATOM 1384 C C . LYS A 1 170 ? 5.231 -16.196 -22.442 1.00 38.94 170 LYS A C 1
ATOM 1386 O O . LYS A 1 170 ? 4.251 -16.902 -22.221 1.00 38.94 170 LYS A O 1
ATOM 1391 N N . GLU A 1 171 ? 5.361 -14.982 -21.908 1.00 40.06 171 GLU A N 1
ATOM 1392 C CA . GLU A 1 171 ? 4.440 -14.493 -20.862 1.00 40.06 171 GLU A CA 1
ATOM 1393 C C . GLU A 1 171 ? 3.387 -13.466 -21.318 1.00 40.06 171 GLU A C 1
ATOM 1395 O O . GLU A 1 171 ? 2.508 -13.134 -20.528 1.00 40.06 171 GLU A O 1
ATOM 1400 N N . ASP A 1 172 ? 3.397 -13.020 -22.577 1.00 37.09 172 ASP A N 1
ATOM 1401 C CA . ASP A 1 172 ? 2.549 -11.895 -23.024 1.00 37.09 172 ASP A CA 1
ATOM 1402 C C . ASP A 1 172 ? 1.132 -12.274 -23.499 1.00 37.09 172 ASP A C 1
ATOM 1404 O O . ASP A 1 172 ? 0.418 -11.421 -24.013 1.00 37.09 172 ASP A O 1
ATOM 1408 N N . ASP A 1 173 ? 0.681 -13.515 -23.293 1.00 38.75 173 ASP A N 1
ATOM 1409 C CA . ASP A 1 173 ? -0.695 -13.937 -23.628 1.00 38.75 173 ASP A CA 1
ATOM 1410 C C . ASP A 1 173 ? -1.564 -14.140 -22.374 1.00 38.75 173 ASP A C 1
ATOM 1412 O O . ASP A 1 173 ? -2.410 -15.030 -22.280 1.00 38.75 173 ASP A O 1
ATOM 1416 N N . LEU A 1 174 ? -1.328 -13.310 -21.353 1.00 42.78 174 LEU A N 1
ATOM 1417 C CA . LEU A 1 174 ? -2.258 -13.096 -20.242 1.00 42.78 174 LEU A CA 1
ATOM 1418 C C . LEU A 1 174 ? -3.400 -12.188 -20.726 1.00 42.78 174 LEU A C 1
ATOM 1420 O O . LEU A 1 174 ? -3.557 -11.051 -20.281 1.00 42.78 174 LEU A O 1
ATOM 1424 N N . LEU A 1 175 ? -4.193 -12.705 -21.668 1.00 39.31 175 LEU A N 1
ATOM 1425 C CA . LEU A 1 175 ? -5.486 -12.140 -22.033 1.00 39.31 175 LEU A CA 1
ATOM 1426 C C . LEU A 1 175 ? -6.369 -12.100 -20.778 1.00 39.31 175 LEU A C 1
ATOM 1428 O O . LEU A 1 175 ? -6.815 -13.124 -20.260 1.00 39.31 175 LEU A O 1
ATOM 1432 N N . LEU A 1 176 ? -6.617 -10.879 -20.303 1.00 46.38 176 LEU A N 1
ATOM 1433 C CA . LEU A 1 176 ? -7.577 -10.542 -19.246 1.00 46.38 176 LEU A CA 1
ATOM 1434 C C . LEU A 1 176 ? -8.993 -11.077 -19.534 1.00 46.38 176 LEU A C 1
ATOM 1436 O O . LEU A 1 176 ? -9.779 -11.237 -18.605 1.00 46.38 176 LEU A O 1
ATOM 1440 N N . GLU A 1 177 ? -9.305 -11.390 -20.794 1.00 42.34 177 GLU A N 1
ATOM 1441 C CA . GLU A 1 177 ? -10.624 -11.857 -21.231 1.00 42.34 177 GLU A CA 1
ATOM 1442 C C . GLU A 1 177 ? -10.994 -13.260 -20.708 1.00 42.34 177 GLU A C 1
ATOM 1444 O O . GLU A 1 177 ? -12.175 -13.550 -20.550 1.00 42.34 177 GLU A O 1
ATOM 1449 N N . GLU A 1 178 ? -10.027 -14.115 -20.340 1.00 42.56 178 GLU A N 1
ATOM 1450 C CA . GLU A 1 178 ? -10.300 -15.479 -19.832 1.00 42.56 178 GLU A CA 1
ATOM 1451 C C . GLU A 1 178 ? -10.252 -15.591 -18.287 1.00 42.56 178 GLU A C 1
ATOM 1453 O O . GLU A 1 178 ? -10.311 -16.684 -17.707 1.00 42.56 178 GLU A O 1
ATOM 1458 N N . PHE A 1 179 ? -10.119 -14.450 -17.597 1.00 48.09 179 PHE A N 1
ATOM 1459 C CA . PHE A 1 179 ? -9.948 -14.342 -16.142 1.00 48.09 179 PHE A CA 1
ATOM 1460 C C . PHE A 1 179 ? -11.161 -13.716 -15.432 1.00 48.09 179 PHE A C 1
ATOM 1462 O O . PHE A 1 179 ? -11.026 -13.158 -14.343 1.00 48.09 179 PHE A O 1
ATOM 1469 N N . VAL A 1 180 ? -12.360 -13.834 -16.010 1.00 44.34 180 VAL A N 1
ATOM 1470 C CA . VAL A 1 180 ? -13.603 -13.649 -15.250 1.00 44.34 180 VAL A CA 1
ATOM 1471 C C . VAL A 1 180 ? -13.824 -14.938 -14.451 1.00 44.34 180 VAL A C 1
ATOM 1473 O O . VAL A 1 180 ? -14.037 -15.989 -15.064 1.00 44.34 180 VAL A O 1
ATOM 1476 N N . PRO A 1 181 ? -13.718 -14.939 -13.109 1.00 41.25 181 PRO A N 1
ATOM 1477 C CA . PRO A 1 181 ? -14.174 -16.087 -12.343 1.00 41.25 181 PRO A CA 1
ATOM 1478 C C . PRO A 1 181 ? -15.658 -16.272 -12.667 1.00 41.25 181 PRO A C 1
ATOM 1480 O O . PRO A 1 181 ? -16.452 -15.371 -12.417 1.00 41.25 181 PRO A O 1
ATOM 1483 N N . LYS A 1 182 ? -16.026 -17.412 -13.264 1.00 41.31 182 LYS A N 1
ATOM 1484 C CA . LYS A 1 182 ? -17.421 -17.855 -13.267 1.00 41.31 182 LYS A CA 1
ATOM 1485 C C . LYS A 1 182 ? -17.782 -18.106 -11.808 1.00 41.31 182 LYS A C 1
ATOM 1487 O O . LYS A 1 182 ? -17.424 -19.141 -11.251 1.00 41.31 182 LYS A O 1
ATOM 1492 N N . SER A 1 183 ? -18.347 -17.098 -11.162 1.00 40.59 183 SER A N 1
ATOM 1493 C CA . SER A 1 183 ? -19.045 -17.252 -9.899 1.00 40.59 183 SER A CA 1
ATOM 1494 C C . SER A 1 183 ? -20.339 -17.993 -10.209 1.00 40.59 183 SER A C 1
ATOM 1496 O O . SER A 1 183 ? -21.337 -17.368 -10.553 1.00 40.59 183 SER A O 1
ATOM 1498 N N . ASP A 1 184 ? -20.305 -19.321 -10.125 1.00 38.44 184 ASP A N 1
ATOM 1499 C CA . ASP A 1 184 ? -21.515 -20.135 -9.966 1.00 38.44 184 ASP A CA 1
ATOM 1500 C C . ASP A 1 184 ? -22.004 -19.994 -8.510 1.00 38.44 184 ASP A C 1
ATOM 1502 O O . ASP A 1 184 ? -22.038 -20.960 -7.753 1.00 38.44 184 ASP A O 1
ATOM 1506 N N . ASP A 1 185 ? -22.290 -18.759 -8.099 1.00 37.03 185 ASP A N 1
ATOM 1507 C CA . ASP A 1 185 ? -22.948 -18.438 -6.835 1.00 37.03 185 ASP A CA 1
ATOM 1508 C C . ASP A 1 185 ? -23.872 -17.248 -7.114 1.00 37.03 185 ASP A C 1
ATOM 1510 O O . ASP A 1 185 ? -23.515 -16.078 -6.963 1.00 37.03 185 ASP A O 1
ATOM 1514 N N . GLU A 1 186 ? -25.042 -17.568 -7.667 1.00 40.78 186 GLU A N 1
ATOM 1515 C CA . GLU A 1 186 ? -26.194 -16.672 -7.701 1.00 40.78 186 GLU A CA 1
ATOM 1516 C C . GLU A 1 186 ? -26.714 -16.523 -6.265 1.00 40.78 186 GLU A C 1
ATOM 1518 O O . GLU A 1 186 ? -27.693 -17.149 -5.864 1.00 40.78 186 GLU A O 1
ATOM 1523 N N . SER A 1 187 ? -26.044 -15.699 -5.463 1.00 35.88 187 SER A N 1
ATOM 1524 C CA . SER A 1 187 ? -26.706 -15.007 -4.365 1.00 35.88 187 SER A CA 1
ATOM 1525 C C . SER A 1 187 ? -27.036 -13.606 -4.861 1.00 35.88 187 SER A C 1
ATOM 1527 O O . SER A 1 187 ? -26.152 -12.756 -4.986 1.00 35.88 187 SER A O 1
ATOM 1529 N N . GLU A 1 188 ? -28.309 -13.406 -5.199 1.00 38.47 188 GLU A N 1
ATOM 1530 C CA . GLU A 1 188 ? -28.941 -12.105 -5.412 1.00 38.47 188 GLU A CA 1
ATOM 1531 C C . GLU A 1 188 ? -28.853 -11.268 -4.123 1.00 38.47 188 GLU A C 1
ATOM 1533 O O . GLU A 1 188 ? -29.825 -11.123 -3.389 1.00 38.47 188 GLU A O 1
ATOM 1538 N N . ASP A 1 189 ? -27.679 -10.718 -3.827 1.00 33.91 189 ASP A N 1
ATOM 1539 C CA . ASP A 1 189 ? -27.571 -9.589 -2.914 1.00 33.91 189 ASP A CA 1
ATOM 1540 C C . ASP A 1 189 ? -27.646 -8.330 -3.776 1.00 33.91 189 ASP A C 1
ATOM 1542 O O . ASP A 1 189 ? -26.700 -7.986 -4.486 1.00 33.91 189 ASP A O 1
ATOM 1546 N N . GLU A 1 190 ? -28.810 -7.676 -3.753 1.00 36.03 190 GLU A N 1
ATOM 1547 C CA . GLU A 1 190 ? -29.028 -6.348 -4.323 1.00 36.03 190 GLU A CA 1
ATOM 1548 C C . GLU A 1 190 ? -27.843 -5.437 -3.960 1.00 36.03 190 GLU A C 1
ATOM 1550 O O . GLU A 1 190 ? -27.663 -5.057 -2.798 1.00 36.03 190 GLU A O 1
ATOM 1555 N N . GLU A 1 191 ? -27.003 -5.107 -4.948 1.00 38.78 191 GLU A N 1
ATOM 1556 C CA . GLU A 1 191 ? -25.870 -4.205 -4.769 1.00 38.78 191 GLU A CA 1
ATOM 1557 C C . GLU A 1 191 ? -26.400 -2.808 -4.426 1.00 38.78 191 GLU A C 1
ATOM 1559 O O . GLU A 1 191 ? -26.647 -1.958 -5.284 1.00 38.78 191 GLU A O 1
ATOM 1564 N N . VAL A 1 192 ? -26.569 -2.547 -3.130 1.00 40.59 192 VAL A N 1
ATOM 1565 C CA . VAL A 1 192 ? -26.577 -1.188 -2.602 1.00 40.59 192 VAL A CA 1
ATOM 1566 C C . VAL A 1 192 ? -25.271 -0.567 -3.079 1.00 40.59 192 VAL A C 1
ATOM 1568 O O . VAL A 1 192 ? -24.198 -0.985 -2.643 1.00 40.59 192 VAL 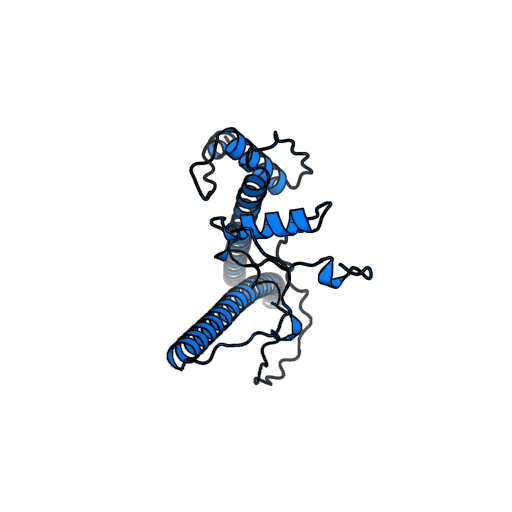A O 1
ATOM 1571 N N . VAL A 1 193 ? -25.373 0.403 -3.990 1.00 42.00 193 VAL A N 1
ATOM 1572 C CA . VAL A 1 193 ? -24.256 1.188 -4.527 1.00 42.00 193 VAL A CA 1
ATOM 1573 C C . VAL A 1 193 ? -23.640 1.992 -3.377 1.00 42.00 193 VAL A C 1
ATOM 1575 O O . VAL A 1 193 ? -23.922 3.172 -3.182 1.00 42.00 193 VAL A O 1
ATOM 1578 N N . GLN A 1 194 ? -22.859 1.324 -2.533 1.00 48.66 194 GLN A N 1
ATOM 1579 C CA . GLN A 1 194 ? -21.996 1.953 -1.548 1.00 48.66 194 GLN A CA 1
ATOM 1580 C C . GLN A 1 194 ? -20.892 2.636 -2.345 1.00 48.66 194 GLN A C 1
ATOM 1582 O O . GLN 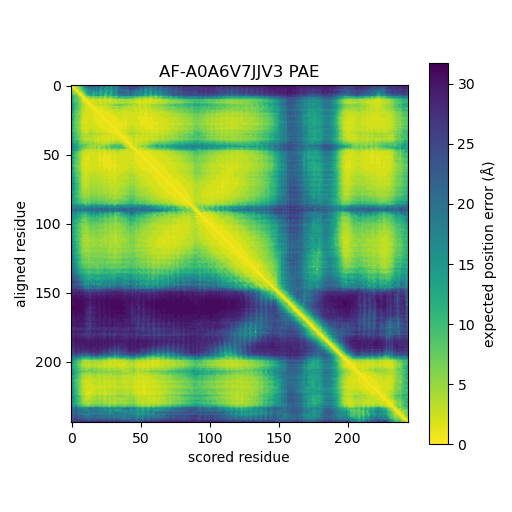A 1 194 ? -20.272 1.985 -3.180 1.00 48.66 194 GLN A O 1
ATOM 1587 N N . GLU A 1 195 ? -20.668 3.937 -2.129 1.00 49.84 195 GLU A N 1
ATOM 1588 C CA . GLU A 1 195 ? -19.538 4.651 -2.730 1.00 49.84 195 GLU A CA 1
ATOM 1589 C C . GLU A 1 195 ? -18.266 3.817 -2.542 1.00 49.84 195 GLU A C 1
ATOM 1591 O O . GLU A 1 195 ? -17.779 3.660 -1.418 1.00 49.84 195 GLU A O 1
ATOM 1596 N N . ASP A 1 196 ? -17.775 3.233 -3.639 1.00 55.06 196 ASP A N 1
ATOM 1597 C CA . ASP A 1 196 ? -16.649 2.313 -3.613 1.00 55.06 196 ASP A CA 1
ATOM 1598 C C . ASP A 1 196 ? -15.483 2.985 -2.897 1.00 55.06 196 ASP A C 1
ATOM 1600 O O . ASP A 1 196 ? -14.937 3.992 -3.360 1.00 55.06 196 ASP A O 1
ATOM 1604 N N . PHE A 1 197 ? -15.089 2.432 -1.751 1.00 61.62 197 PHE A N 1
ATOM 1605 C CA . PHE A 1 197 ? -13.902 2.877 -1.041 1.00 61.62 197 PHE A CA 1
ATOM 1606 C C . PHE A 1 197 ? -12.701 2.808 -1.995 1.00 61.62 197 PHE A C 1
ATOM 1608 O O . PHE A 1 197 ? -12.166 1.737 -2.309 1.00 61.62 197 PHE A O 1
ATOM 1615 N N . LYS A 1 198 ? -12.284 3.973 -2.496 1.00 71.31 198 LYS A N 1
ATOM 1616 C CA . LYS A 1 198 ? -11.218 4.071 -3.486 1.00 71.31 198 LYS A CA 1
ATOM 1617 C C . LYS A 1 198 ? -9.870 3.983 -2.784 1.00 71.31 198 LYS A C 1
ATOM 1619 O O . LYS A 1 198 ? -9.377 4.958 -2.227 1.00 71.31 198 LYS A O 1
ATOM 1624 N N . HIS A 1 199 ? -9.289 2.789 -2.815 1.00 81.75 199 HIS A N 1
ATOM 1625 C CA . HIS A 1 199 ? -7.922 2.553 -2.359 1.00 81.75 199 HIS A CA 1
ATOM 1626 C C . HIS A 1 199 ? -6.904 3.428 -3.106 1.00 81.75 199 HIS A C 1
ATOM 1628 O O . HIS A 1 199 ? -7.109 3.810 -4.263 1.00 81.75 199 HIS A O 1
ATOM 1634 N N . THR A 1 200 ? -5.780 3.700 -2.448 1.00 90.12 200 THR A N 1
ATOM 1635 C CA . THR A 1 200 ? -4.666 4.445 -3.037 1.00 90.12 200 THR A CA 1
ATOM 1636 C C . THR A 1 200 ? -4.039 3.645 -4.177 1.00 90.12 200 THR A C 1
ATOM 1638 O O . THR A 1 200 ? -3.782 2.449 -4.059 1.00 90.12 200 THR A O 1
ATOM 1641 N N . GLN A 1 201 ? -3.807 4.308 -5.308 1.00 90.62 201 GLN A N 1
ATOM 1642 C CA . GLN A 1 201 ? -3.279 3.697 -6.525 1.00 90.62 201 GLN A CA 1
ATOM 1643 C C . GLN A 1 201 ? -2.145 4.542 -7.085 1.00 90.62 201 GLN A C 1
ATOM 1645 O O . GLN A 1 201 ? -2.219 5.771 -7.082 1.00 90.62 201 GLN A O 1
ATOM 1650 N N . PHE A 1 202 ? -1.136 3.875 -7.641 1.00 92.38 202 PHE A N 1
ATOM 1651 C CA . PHE A 1 202 ? -0.128 4.533 -8.458 1.00 92.38 202 PHE A CA 1
ATOM 1652 C C . PHE A 1 202 ? -0.402 4.329 -9.937 1.00 92.38 202 PHE A C 1
ATOM 1654 O O . PHE A 1 202 ? -0.585 3.207 -10.406 1.00 92.38 202 PHE A O 1
ATOM 1661 N N . PHE A 1 203 ? -0.349 5.432 -10.675 1.00 92.56 203 PHE A N 1
ATOM 1662 C CA . PHE A 1 203 ? -0.367 5.434 -12.127 1.00 92.56 203 PHE A CA 1
ATOM 1663 C C . PHE A 1 203 ? 1.033 5.773 -12.622 1.00 92.56 203 PHE A C 1
ATOM 1665 O O . PHE A 1 203 ? 1.551 6.856 -12.354 1.00 92.56 203 PHE A O 1
ATOM 1672 N N . LEU A 1 204 ? 1.651 4.831 -13.331 1.00 91.50 204 LEU A N 1
ATOM 1673 C CA . LEU A 1 204 ? 2.941 5.050 -13.967 1.00 91.50 204 LEU A CA 1
ATOM 1674 C C . LEU A 1 204 ? 2.735 5.421 -15.432 1.00 91.50 204 LEU A C 1
ATOM 1676 O O . LEU A 1 204 ? 2.224 4.627 -16.220 1.00 91.50 204 LEU A O 1
ATOM 1680 N N . CYS A 1 205 ? 3.227 6.598 -15.801 1.00 90.00 205 CYS A N 1
ATOM 1681 C CA . CYS A 1 205 ? 3.276 7.051 -17.183 1.00 90.00 205 CYS A CA 1
ATOM 1682 C C . CYS A 1 205 ? 4.727 7.050 -17.668 1.00 90.00 205 CYS A C 1
ATOM 1684 O O . CYS A 1 205 ? 5.636 7.471 -16.955 1.00 90.00 205 CYS A O 1
ATOM 1686 N N . SER A 1 206 ? 4.948 6.585 -18.895 1.00 88.44 206 SER A N 1
ATOM 1687 C CA . SER A 1 206 ? 6.271 6.562 -19.515 1.00 88.44 206 SER A CA 1
ATOM 1688 C C . SER A 1 206 ? 6.179 6.890 -21.002 1.00 88.44 206 SER A C 1
ATOM 1690 O O . SER A 1 206 ? 5.120 6.748 -21.609 1.00 88.44 206 SER A O 1
ATOM 1692 N N . ARG A 1 207 ? 7.292 7.337 -21.596 1.00 84.12 207 ARG A N 1
ATOM 1693 C CA . ARG A 1 207 ? 7.339 7.794 -22.994 1.00 84.12 207 ARG A CA 1
ATOM 1694 C C . ARG A 1 207 ? 7.205 6.645 -23.995 1.00 84.12 207 ARG A C 1
ATOM 1696 O O . ARG A 1 207 ? 6.738 6.866 -25.107 1.00 84.12 207 ARG A O 1
ATOM 1703 N N . THR A 1 208 ? 7.642 5.438 -23.638 1.00 84.88 208 THR A N 1
ATOM 1704 C CA . THR A 1 208 ? 7.660 4.280 -24.546 1.00 84.88 208 THR A CA 1
ATOM 1705 C C . THR A 1 208 ? 7.156 3.006 -23.867 1.00 84.88 208 THR A C 1
ATOM 1707 O O . THR A 1 208 ? 7.364 2.795 -22.672 1.00 84.88 208 THR A O 1
ATOM 1710 N N . HIS A 1 209 ? 6.552 2.104 -24.646 1.00 80.12 209 HIS A N 1
ATOM 1711 C CA . HIS A 1 209 ? 6.118 0.792 -24.147 1.00 80.12 209 HIS A CA 1
ATOM 1712 C C . HIS A 1 209 ? 7.288 -0.096 -23.699 1.00 80.12 209 HIS A C 1
ATOM 1714 O O . HIS A 1 209 ? 7.151 -0.852 -22.738 1.00 80.12 209 HIS A O 1
ATOM 1720 N N . SER A 1 210 ? 8.462 0.028 -24.327 1.00 82.25 210 SER A N 1
ATOM 1721 C CA . SER A 1 210 ? 9.659 -0.709 -23.907 1.00 82.25 210 SER A CA 1
ATOM 1722 C C . SER A 1 210 ? 10.100 -0.318 -22.492 1.00 82.25 210 SER A C 1
ATOM 1724 O O . SER A 1 210 ? 10.468 -1.188 -21.707 1.00 82.25 210 SER A O 1
ATOM 1726 N N . GLN A 1 211 ? 9.982 0.963 -22.118 1.00 86.69 211 GLN A N 1
ATOM 1727 C CA . GLN A 1 211 ? 10.248 1.415 -20.746 1.00 86.69 211 GLN A CA 1
ATOM 1728 C C . GLN A 1 211 ? 9.248 0.833 -19.738 1.00 86.69 211 GLN A C 1
ATOM 1730 O O . GLN A 1 211 ? 9.644 0.477 -18.632 1.00 86.69 211 GLN A O 1
ATOM 1735 N N . LEU A 1 212 ? 7.968 0.705 -20.109 1.00 87.12 212 LEU A N 1
ATOM 1736 C CA . LEU A 1 212 ? 6.962 0.054 -19.259 1.00 87.12 212 LEU A CA 1
ATOM 1737 C C . LEU A 1 212 ? 7.261 -1.438 -19.080 1.00 87.12 212 LEU A C 1
ATOM 1739 O O . LEU A 1 212 ? 7.183 -1.954 -17.971 1.00 87.12 212 LEU A O 1
ATOM 1743 N N . THR A 1 213 ? 7.671 -2.116 -20.151 1.00 86.19 213 THR A N 1
ATOM 1744 C CA . THR A 1 213 ? 8.060 -3.534 -20.102 1.00 86.19 213 THR A CA 1
ATOM 1745 C C . THR A 1 213 ? 9.262 -3.736 -19.178 1.00 86.19 213 THR A C 1
ATOM 1747 O O . THR A 1 213 ? 9.251 -4.615 -18.318 1.00 86.19 213 THR A O 1
ATOM 1750 N N . GLN A 1 214 ? 10.273 -2.866 -19.288 1.00 87.69 214 GLN A N 1
ATOM 1751 C CA . GLN A 1 214 ? 11.424 -2.872 -18.387 1.00 87.69 214 GLN A CA 1
ATOM 1752 C C . GLN A 1 214 ? 11.005 -2.620 -16.932 1.00 87.69 214 GLN A C 1
ATOM 1754 O O . GLN A 1 214 ? 11.466 -3.323 -16.038 1.00 87.69 214 GLN A O 1
ATOM 1759 N N . PHE A 1 215 ? 10.101 -1.666 -16.689 1.00 91.56 215 PHE A N 1
ATOM 1760 C CA . PHE A 1 215 ? 9.565 -1.398 -15.355 1.00 91.56 215 PHE A CA 1
ATOM 1761 C C . PHE A 1 215 ? 8.869 -2.625 -14.756 1.00 91.56 215 PHE A C 1
ATOM 1763 O O . PHE A 1 215 ? 9.117 -2.957 -13.602 1.00 91.56 215 PHE A O 1
ATOM 1770 N N . ILE A 1 216 ? 8.040 -3.329 -15.533 1.00 90.94 216 ILE A N 1
ATOM 1771 C CA . ILE A 1 216 ? 7.369 -4.560 -15.085 1.00 90.94 216 ILE A CA 1
ATOM 1772 C C . ILE A 1 216 ? 8.402 -5.635 -14.721 1.00 90.94 216 ILE A C 1
ATOM 1774 O O . ILE A 1 216 ? 8.263 -6.297 -13.693 1.00 90.94 216 ILE A O 1
ATOM 1778 N N . GLY A 1 217 ? 9.457 -5.788 -15.527 1.00 91.06 217 GLY A N 1
ATOM 1779 C CA . GLY A 1 217 ? 10.558 -6.707 -15.231 1.00 91.06 217 GLY A CA 1
ATOM 1780 C C . GLY A 1 217 ? 11.274 -6.373 -13.919 1.00 91.06 217 GLY A C 1
ATOM 1781 O O . GLY A 1 217 ? 11.524 -7.263 -13.109 1.00 91.06 217 GLY A O 1
ATOM 1782 N N . GLU A 1 218 ? 11.556 -5.096 -13.670 1.00 93.75 218 GLU A N 1
ATOM 1783 C CA . GLU A 1 218 ? 12.159 -4.635 -12.414 1.00 93.75 218 GLU A CA 1
ATOM 1784 C C . GLU A 1 218 ? 11.202 -4.793 -11.220 1.00 93.75 218 GLU A C 1
ATOM 1786 O O . GLU A 1 218 ? 11.623 -5.227 -10.150 1.00 93.75 218 GLU A O 1
ATOM 1791 N N . LEU A 1 219 ? 9.900 -4.556 -11.402 1.00 93.94 219 LEU A N 1
ATOM 1792 C CA . LEU A 1 219 ? 8.896 -4.776 -10.360 1.00 93.94 219 LEU A CA 1
ATOM 1793 C C . LEU A 1 219 ? 8.850 -6.245 -9.933 1.00 93.94 219 LEU A C 1
ATOM 1795 O O . LEU A 1 219 ? 8.838 -6.526 -8.735 1.00 93.94 219 LEU A O 1
ATOM 1799 N N . LYS A 1 220 ? 8.878 -7.177 -10.894 1.00 91.69 220 LYS A N 1
ATOM 1800 C CA . LYS A 1 220 ? 8.918 -8.623 -10.621 1.00 91.69 220 LYS A CA 1
ATOM 1801 C C . LYS A 1 220 ? 10.154 -9.026 -9.805 1.00 91.69 220 LYS A C 1
ATOM 1803 O O . LYS A 1 220 ? 10.051 -9.910 -8.962 1.00 91.69 220 LYS A O 1
ATOM 1808 N N . LYS A 1 221 ? 11.301 -8.372 -10.025 1.00 92.50 221 LYS A N 1
ATOM 1809 C CA . LYS A 1 221 ? 12.546 -8.602 -9.264 1.00 92.50 221 LYS A CA 1
ATOM 1810 C C . LYS A 1 221 ? 12.552 -7.936 -7.885 1.00 92.50 221 LYS A C 1
ATOM 1812 O O . LYS A 1 221 ? 13.403 -8.262 -7.062 1.00 92.50 221 LYS A O 1
ATOM 1817 N N . SER A 1 222 ? 11.660 -6.978 -7.642 1.00 94.00 222 SER A N 1
ATOM 1818 C CA . SER A 1 222 ? 11.604 -6.257 -6.373 1.00 94.00 222 SER A CA 1
ATOM 1819 C C . SER A 1 222 ? 11.056 -7.132 -5.230 1.00 94.00 222 SER A C 1
ATOM 1821 O O . SER A 1 222 ? 10.265 -8.046 -5.488 1.00 94.00 222 SER A O 1
ATOM 1823 N N . PRO A 1 223 ? 11.355 -6.808 -3.956 1.00 94.06 223 PRO A N 1
ATOM 1824 C CA . PRO A 1 223 ? 10.783 -7.492 -2.787 1.00 94.06 223 PRO A CA 1
ATOM 1825 C C . PRO A 1 223 ? 9.283 -7.224 -2.564 1.00 94.06 223 PRO A C 1
ATOM 1827 O O . PRO A 1 223 ? 8.735 -7.592 -1.525 1.00 94.06 223 PRO A O 1
ATOM 1830 N N . TYR A 1 224 ? 8.633 -6.522 -3.496 1.00 93.50 224 TYR A N 1
ATOM 1831 C CA . TYR A 1 224 ? 7.232 -6.115 -3.423 1.00 93.50 224 TYR A CA 1
ATOM 1832 C C . TYR A 1 224 ? 6.355 -6.814 -4.465 1.00 93.50 224 TYR A C 1
ATOM 1834 O O . TYR A 1 224 ? 5.154 -6.553 -4.513 1.00 93.50 224 TYR A O 1
ATOM 1842 N N . SER A 1 225 ? 6.928 -7.681 -5.305 1.00 89.50 225 SE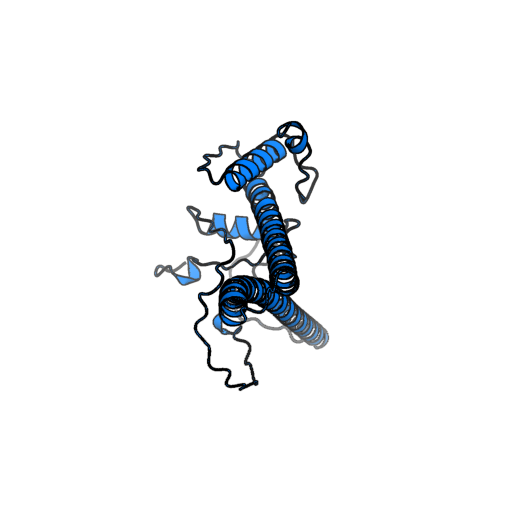R A N 1
ATOM 1843 C CA . SER A 1 225 ? 6.243 -8.303 -6.445 1.00 89.50 225 SER A CA 1
ATOM 1844 C C . SER A 1 225 ? 4.989 -9.099 -6.066 1.00 89.50 225 SER A C 1
ATOM 1846 O O . SER A 1 225 ? 4.034 -9.142 -6.834 1.00 89.50 225 SER A O 1
ATOM 1848 N N . ASP A 1 226 ? 4.952 -9.683 -4.871 1.00 87.31 226 ASP A N 1
ATOM 1849 C CA . ASP A 1 226 ? 3.813 -10.417 -4.314 1.00 87.31 226 ASP A CA 1
ATOM 1850 C C . ASP A 1 226 ? 2.859 -9.531 -3.488 1.00 87.31 226 ASP A C 1
ATOM 1852 O O . ASP A 1 226 ? 1.699 -9.886 -3.234 1.00 87.31 226 ASP A O 1
ATOM 1856 N N . LYS A 1 227 ? 3.318 -8.344 -3.087 1.00 88.19 227 LYS A N 1
ATOM 1857 C CA . LYS A 1 227 ? 2.559 -7.393 -2.265 1.00 88.19 227 LYS A CA 1
ATOM 1858 C C . LYS A 1 227 ? 1.649 -6.499 -3.093 1.00 88.19 227 LYS A C 1
ATOM 1860 O O . LYS A 1 227 ? 0.619 -6.072 -2.578 1.00 88.19 227 LYS A O 1
ATOM 1865 N N . VAL A 1 228 ? 1.934 -6.309 -4.378 1.00 88.56 228 VAL A N 1
ATOM 1866 C CA . VAL A 1 228 ? 1.154 -5.418 -5.247 1.00 88.56 228 VAL A CA 1
ATOM 1867 C C . VAL A 1 228 ? 0.586 -6.130 -6.468 1.00 88.56 228 VAL A C 1
ATOM 1869 O O . VAL A 1 228 ? 1.104 -7.146 -6.919 1.00 88.56 228 VAL A O 1
ATOM 1872 N N . SER A 1 229 ? -0.490 -5.573 -7.015 1.00 87.19 229 SER A N 1
ATOM 1873 C CA . SER A 1 229 ? -1.045 -5.978 -8.305 1.00 87.19 229 SER A CA 1
ATOM 1874 C C . SER A 1 229 ? -0.775 -4.877 -9.324 1.00 87.19 229 SER A C 1
ATOM 1876 O O . SER A 1 229 ? -0.982 -3.700 -9.033 1.00 87.19 229 SER A O 1
ATOM 1878 N N . LEU A 1 230 ? -0.324 -5.259 -10.518 1.00 87.12 230 LEU A N 1
ATOM 1879 C CA . LEU A 1 230 ? -0.086 -4.347 -11.633 1.00 87.12 230 LEU A CA 1
ATOM 1880 C C . LEU A 1 230 ? -1.029 -4.703 -12.778 1.00 87.12 230 LEU A C 1
ATOM 1882 O O . LEU A 1 230 ? -1.125 -5.867 -13.163 1.00 87.12 230 LEU A O 1
ATOM 1886 N N . VAL A 1 231 ? -1.689 -3.690 -13.336 1.00 85.44 231 VAL A N 1
ATOM 1887 C CA . VAL A 1 231 ? -2.543 -3.829 -14.518 1.00 85.44 231 VAL A CA 1
ATOM 1888 C C . VAL A 1 231 ? -2.005 -2.906 -15.612 1.00 85.44 231 VAL A C 1
ATOM 1890 O O . VAL A 1 231 ? -1.950 -1.690 -15.403 1.00 85.44 231 VAL A O 1
ATOM 1893 N N . PRO A 1 232 ? -1.580 -3.438 -16.772 1.00 80.56 232 PRO A N 1
ATOM 1894 C CA . PRO A 1 232 ? -1.178 -2.605 -17.893 1.00 80.56 232 PRO A CA 1
ATOM 1895 C C . PRO A 1 232 ? -2.419 -1.961 -18.524 1.00 80.56 232 PRO A C 1
ATOM 1897 O O . PRO A 1 232 ? -3.196 -2.616 -19.210 1.00 80.56 232 PRO A O 1
ATOM 1900 N N . MET A 1 233 ? -2.589 -0.656 -18.310 1.00 78.88 233 MET A N 1
ATOM 1901 C CA . MET A 1 233 ? -3.709 0.115 -18.871 1.00 78.88 233 MET A CA 1
ATOM 1902 C C . MET A 1 233 ? -3.501 0.499 -20.346 1.00 78.88 233 MET A C 1
ATOM 1904 O O . MET A 1 233 ? -4.442 0.921 -21.005 1.00 78.88 233 MET A O 1
ATOM 1908 N N . GLY A 1 234 ? -2.274 0.391 -20.872 1.00 71.81 234 GLY A N 1
ATOM 1909 C CA . GLY A 1 234 ? -1.924 0.824 -22.226 1.00 71.81 234 GLY A CA 1
ATOM 1910 C C . GLY A 1 234 ? -0.725 0.070 -22.801 1.00 71.81 234 GLY A C 1
ATOM 1911 O O . GLY A 1 234 ? 0.397 0.206 -22.315 1.00 71.81 234 GLY A O 1
ATOM 1912 N N . SER A 1 235 ? -0.948 -0.697 -23.871 1.00 65.19 235 SER A N 1
ATOM 1913 C CA . SER A 1 235 ? 0.091 -1.395 -24.644 1.00 65.19 235 SER A CA 1
ATOM 1914 C C . SER A 1 235 ? -0.044 -1.084 -26.134 1.00 65.19 235 SER A C 1
ATOM 1916 O O . SER A 1 235 ? -1.163 -0.936 -26.626 1.00 65.19 235 SER A O 1
ATOM 1918 N N . ARG A 1 236 ? 1.078 -1.050 -26.872 1.00 64.81 236 ARG A N 1
ATOM 1919 C CA . ARG A 1 236 ? 1.058 -0.982 -28.342 1.00 64.81 236 ARG A CA 1
ATOM 1920 C C . ARG A 1 236 ? 0.247 -2.147 -28.911 1.00 64.81 236 ARG A C 1
ATOM 1922 O O . ARG A 1 236 ? -0.511 -1.942 -29.845 1.00 64.81 236 ARG A O 1
ATOM 1929 N N . GLN A 1 237 ? 0.360 -3.330 -28.309 1.00 59.62 237 GLN A N 1
ATOM 1930 C CA . GLN A 1 237 ? -0.389 -4.519 -28.724 1.00 59.62 237 GLN A CA 1
ATOM 1931 C C . GLN A 1 237 ? -1.909 -4.342 -28.574 1.00 59.62 237 GLN A C 1
ATOM 1933 O O . GLN A 1 237 ? -2.649 -4.860 -29.399 1.00 59.62 237 GLN A O 1
ATOM 1938 N N . ASN A 1 238 ? -2.364 -3.566 -27.580 1.00 59.31 238 ASN A N 1
ATOM 1939 C CA . ASN A 1 238 ? -3.794 -3.396 -27.290 1.00 59.31 238 ASN A CA 1
ATOM 1940 C C . ASN A 1 238 ? -4.410 -2.162 -27.968 1.00 59.31 238 ASN A C 1
ATOM 1942 O O . ASN A 1 238 ? -5.588 -2.181 -28.304 1.00 59.31 238 ASN A O 1
ATOM 1946 N N . TYR A 1 239 ? -3.642 -1.083 -28.154 1.00 66.81 239 TYR A N 1
ATOM 1947 C CA . TYR A 1 239 ? -4.177 0.211 -28.607 1.00 66.81 239 TYR A CA 1
ATOM 1948 C C . TYR A 1 239 ? -3.582 0.721 -29.922 1.00 66.81 239 TYR A C 1
ATOM 1950 O O . TYR A 1 239 ? -4.104 1.676 -30.498 1.00 66.81 239 TYR A O 1
ATOM 1958 N N . CYS A 1 240 ? -2.481 0.148 -30.416 1.00 65.38 240 CYS A N 1
ATOM 1959 C CA . CYS A 1 240 ? -1.858 0.657 -31.632 1.00 65.38 240 CYS A CA 1
ATOM 1960 C C . CYS A 1 240 ? -2.482 0.017 -32.867 1.00 65.38 240 CYS A C 1
ATOM 1962 O O . CYS A 1 240 ? -2.272 -1.153 -33.164 1.00 65.38 240 CYS A O 1
ATOM 1964 N N . ILE A 1 241 ? -3.171 0.845 -33.645 1.00 71.75 241 ILE A N 1
ATOM 1965 C CA . ILE A 1 241 ? -3.718 0.497 -34.962 1.00 71.75 241 ILE A CA 1
ATOM 1966 C C . ILE A 1 241 ? -2.640 0.205 -36.021 1.00 71.75 241 ILE A C 1
ATOM 1968 O O . ILE A 1 241 ? -2.962 -0.238 -37.121 1.00 71.75 241 ILE A O 1
ATOM 1972 N N . ASN A 1 242 ? -1.364 0.476 -35.720 1.00 67.88 242 ASN A N 1
ATOM 1973 C CA . ASN A 1 242 ? -0.268 0.318 -36.665 1.00 67.88 242 ASN A CA 1
ATOM 1974 C C . ASN A 1 242 ? 0.463 -1.011 -36.433 1.00 67.88 242 ASN A C 1
ATOM 1976 O O . ASN A 1 242 ? 0.914 -1.290 -35.316 1.00 67.88 242 ASN A O 1
ATOM 1980 N N . LYS A 1 243 ? 0.603 -1.814 -37.495 1.00 58.34 243 LYS A N 1
ATOM 1981 C CA . LYS A 1 243 ? 1.206 -3.154 -37.422 1.00 58.34 243 LYS A CA 1
ATOM 1982 C C . LYS A 1 243 ? 2.638 -3.082 -36.868 1.00 58.34 243 LYS A C 1
ATOM 1984 O O . LYS A 1 243 ? 3.356 -2.104 -37.092 1.00 58.34 243 LYS A O 1
ATOM 1989 N N . SER A 1 244 ? 2.984 -4.071 -36.044 1.00 55.59 244 SER A N 1
ATOM 1990 C CA . SER A 1 244 ? 4.334 -4.253 -35.487 1.00 55.59 244 SER A CA 1
ATOM 1991 C C . SER A 1 244 ? 5.283 -4.844 -36.513 1.00 55.59 244 SER A C 1
ATOM 1993 O O . SER A 1 244 ? 4.804 -5.667 -37.323 1.00 55.59 244 SER A O 1
#

Secondary structure (DSSP, 8-state):
--GGGTTT-----SS---HHHHHHHHHHHHHHHTT--------TTS-HHHHHHHHHHHHHHHHHHHHHHHHHHHHHHHHHHHHHHHHT--S-HHHHHHHHHHHHHHHHHHHHHHHHHHHHHHHHHHHHHHHHHHHHHHHHHHHHHHHTT-----------------S-TT-----GGG----------------------------S-HHHHHHHHHHHHHSTTTTT--------HHHH--S--

pLDDT: mean 76.99, std 21.88, range [25.17, 96.88]

Sequence (244 aa):
NLNGKMEDMDFPFPFPPYTIQKDFMTALYQCLDERKLGIFESPTGTGKTMSIICGALKWLLDHESKSKETLEARLQELEDRLKEIEKESNGDWITDYSKQMVVNEEKRKIVDKLAAIERRAKRKDNFKEIADKRLAQKKKKNYRAKQNGLEVENGKNKSDLENPETPDKKEDDLLLEEFVPKSDDESEDEEVVQEDFKHTQFFLCSRTHSQLTQFIGELKKSPYSDKVSLVPMGSRQNYCINKS

Organism: NCBI:txid1563983

Foldseek 3Di:
DVVVVQVPDDFQWLDPADPVLSVLLSVLLVCVVVVHDDDDDDDPPNPVLRSCLRSVLVSQVVVVVVVLVVLVVVLVVLVVVLVVLVVPDPPPVVVSVVSNVVSVVVNVVSVVLNVLVVVVVVVLVVLVVVVVVVVVVVVVVVVVCVVVPNPPCPDDDDDDDDDPDDPDPPPPPPPPVVPDPPPPDPPPPPPPPDPRNDRDDDDDDDPDQVVVVVSLVSCCSGPCVSVDDDDPPDDCVVPPPDDD

Mean predicted aligned error: 12.68 Å